Protein AF-A0A5T9L7Y8-F1 (afdb_monomer_lite)

Radius of gyration: 23.14 Å; chains: 1; bounding box: 52×28×66 Å

Structure (mmCIF, N/CA/C/O backbone):
data_AF-A0A5T9L7Y8-F1
#
_entry.id   AF-A0A5T9L7Y8-F1
#
loop_
_atom_site.group_PDB
_atom_site.id
_atom_site.type_symbol
_atom_site.label_atom_id
_atom_site.label_alt_id
_atom_site.label_comp_id
_atom_site.label_asym_id
_atom_site.label_entity_id
_atom_site.label_seq_id
_atom_site.pdbx_PDB_ins_code
_atom_site.Cartn_x
_atom_site.Cartn_y
_atom_site.Cartn_z
_atom_site.occupancy
_atom_site.B_iso_or_equiv
_atom_site.auth_seq_id
_atom_site.auth_comp_id
_atom_site.auth_asym_id
_atom_site.auth_atom_id
_atom_site.pdbx_PDB_model_num
ATOM 1 N N . ILE A 1 1 ? -15.922 -8.949 37.359 1.00 43.09 1 ILE A N 1
ATOM 2 C CA . ILE A 1 1 ? -16.031 -9.866 36.194 1.00 43.09 1 ILE A CA 1
ATOM 3 C C . ILE A 1 1 ? -16.355 -9.092 34.912 1.00 43.09 1 ILE A C 1
ATOM 5 O O . ILE A 1 1 ? -15.544 -9.137 34.002 1.00 43.09 1 ILE A O 1
ATOM 9 N N . ILE A 1 2 ? -17.438 -8.302 34.854 1.00 43.38 2 ILE A N 1
ATOM 10 C CA . ILE A 1 2 ? -17.798 -7.512 33.650 1.00 43.38 2 ILE A CA 1
ATOM 11 C C . ILE A 1 2 ? -16.690 -6.517 33.243 1.00 43.38 2 ILE A C 1
ATOM 13 O O . ILE A 1 2 ? -16.341 -6.440 32.072 1.00 43.38 2 ILE A O 1
ATOM 17 N N . SER A 1 3 ? -16.037 -5.848 34.199 1.00 44.59 3 SER A N 1
ATOM 18 C CA . SER A 1 3 ? -14.952 -4.893 33.908 1.00 44.59 3 SER A CA 1
ATOM 19 C C . SER A 1 3 ? -13.699 -5.518 33.275 1.00 44.59 3 SER A C 1
ATOM 21 O O . SER A 1 3 ? -12.956 -4.816 32.603 1.00 44.59 3 SER A O 1
ATOM 23 N N . PHE A 1 4 ? -13.470 -6.826 33.453 1.00 43.25 4 PHE A N 1
ATOM 24 C CA . PHE A 1 4 ? -12.350 -7.544 32.825 1.00 43.25 4 PHE A CA 1
ATOM 25 C C . PHE A 1 4 ? -12.641 -7.916 31.360 1.00 43.25 4 PHE A C 1
ATOM 27 O O . PHE A 1 4 ? -11.711 -8.049 30.575 1.00 43.25 4 PHE A O 1
ATOM 34 N N . LEU A 1 5 ? -13.922 -8.046 30.989 1.00 49.50 5 LEU A N 1
ATOM 35 C CA . LEU A 1 5 ? -14.382 -8.316 29.618 1.00 49.50 5 LEU A CA 1
ATOM 36 C C . LEU A 1 5 ? -14.438 -7.051 28.744 1.00 49.50 5 LEU A C 1
ATOM 38 O O . LEU A 1 5 ? -14.353 -7.151 27.526 1.00 49.50 5 LEU A O 1
ATOM 42 N N . CYS A 1 6 ? -14.590 -5.870 29.354 1.00 50.81 6 CYS A N 1
ATOM 43 C CA . CYS A 1 6 ? -14.668 -4.589 28.639 1.00 50.81 6 CYS A CA 1
ATOM 44 C C . CYS A 1 6 ? -13.300 -4.004 28.266 1.00 50.81 6 CYS A C 1
ATOM 46 O O . CYS A 1 6 ? -13.226 -3.101 27.434 1.00 50.81 6 CYS A O 1
ATOM 48 N N . ILE A 1 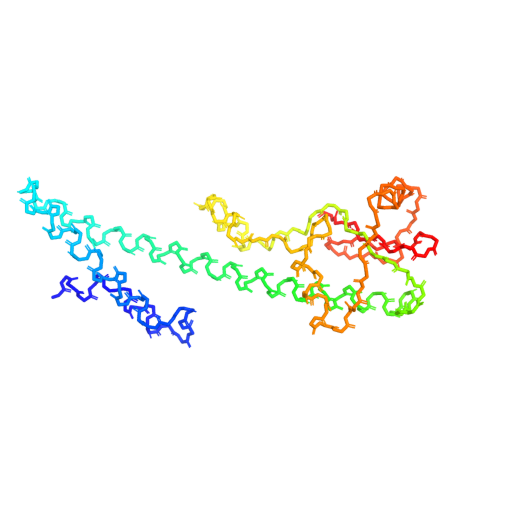7 ? -12.216 -4.490 28.873 1.00 55.75 7 ILE A N 1
ATOM 49 C CA . ILE A 1 7 ? -10.875 -4.189 28.383 1.00 55.75 7 ILE A CA 1
ATOM 50 C C . ILE A 1 7 ? -10.671 -5.112 27.181 1.00 55.75 7 ILE A C 1
ATOM 52 O O . ILE A 1 7 ? -10.894 -6.316 27.323 1.00 55.75 7 ILE A O 1
ATOM 56 N N . PRO A 1 8 ? -10.203 -4.622 26.022 1.00 57.12 8 PRO A N 1
ATOM 57 C CA . PRO A 1 8 ? -9.675 -5.477 24.963 1.00 57.12 8 PRO A CA 1
ATOM 58 C C . PRO A 1 8 ? -8.367 -6.164 25.419 1.00 57.12 8 PRO A C 1
ATOM 60 O O . PRO A 1 8 ? -7.343 -6.126 24.749 1.00 57.12 8 PRO A O 1
ATOM 63 N N . GLY A 1 9 ? -8.374 -6.791 26.598 1.00 51.94 9 GLY A N 1
ATOM 64 C CA . GLY A 1 9 ? -7.252 -7.472 27.227 1.00 51.94 9 GLY A CA 1
ATOM 65 C C . GLY A 1 9 ? -6.888 -8.757 26.497 1.00 51.94 9 GLY A C 1
ATOM 66 O O . GLY A 1 9 ? -5.731 -9.150 26.511 1.00 51.94 9 GLY A O 1
ATOM 67 N N . PHE A 1 10 ? -7.825 -9.350 25.751 1.00 54.56 10 PHE A N 1
ATOM 68 C CA . PHE A 1 10 ? -7.500 -10.397 24.782 1.00 54.56 10 PHE A CA 1
ATOM 69 C C . PHE A 1 10 ? -6.492 -9.908 23.725 1.00 54.56 10 PHE A C 1
ATOM 71 O O . PHE A 1 10 ? -5.603 -10.662 23.346 1.00 54.56 10 PHE A O 1
ATOM 78 N N . ILE A 1 11 ? -6.559 -8.638 23.301 1.00 56.09 11 ILE A N 1
ATOM 79 C CA . ILE A 1 11 ? -5.585 -8.078 22.351 1.00 56.09 11 ILE A CA 1
ATOM 80 C C . ILE A 1 11 ? -4.197 -7.940 23.001 1.00 56.09 11 ILE A C 1
ATOM 82 O O . ILE A 1 11 ? -3.191 -8.041 22.307 1.00 56.09 11 ILE A O 1
ATOM 86 N N . LEU A 1 12 ? -4.118 -7.774 24.329 1.00 52.72 12 LEU A N 1
ATOM 87 C CA . LEU A 1 12 ? -2.844 -7.774 25.063 1.00 52.72 12 LEU A CA 1
ATOM 88 C C . LEU A 1 12 ? -2.194 -9.165 25.124 1.00 52.72 12 LEU A C 1
ATOM 90 O O . LEU A 1 12 ? -0.985 -9.250 25.305 1.00 52.72 12 LEU A O 1
ATOM 94 N N . LEU A 1 13 ? -2.980 -10.237 24.965 1.00 52.47 13 LEU A N 1
ATOM 95 C CA . LEU A 1 13 ? -2.484 -11.613 24.850 1.00 52.47 13 LEU A CA 1
ATOM 96 C C . LEU A 1 13 ? -2.092 -11.982 23.411 1.00 52.47 13 LEU A C 1
ATOM 98 O O . LEU A 1 13 ? -1.530 -13.051 23.185 1.00 52.47 13 LEU A O 1
ATOM 102 N N . ALA A 1 14 ? -2.386 -11.128 22.425 1.00 53.81 14 ALA A N 1
ATOM 103 C CA . ALA A 1 14 ? -1.919 -11.344 21.065 1.00 53.81 14 ALA A CA 1
ATOM 104 C C . ALA A 1 14 ? -0.401 -11.111 21.008 1.00 53.81 14 ALA A C 1
ATOM 106 O O . ALA A 1 14 ? 0.086 -10.090 21.480 1.00 53.81 14 ALA A O 1
ATOM 107 N N . ASN A 1 15 ? 0.344 -12.020 20.373 1.00 43.22 15 ASN A N 1
ATOM 108 C CA . ASN A 1 15 ? 1.815 -11.974 20.304 1.00 43.22 15 ASN A CA 1
ATOM 109 C C . ASN A 1 15 ? 2.395 -10.702 19.647 1.00 43.22 15 ASN A C 1
ATOM 111 O O . ASN A 1 15 ? 3.594 -10.464 19.741 1.00 43.22 15 ASN A O 1
ATOM 115 N N . THR A 1 16 ? 1.578 -9.881 18.977 1.00 55.72 16 THR A N 1
ATOM 116 C CA . THR A 1 16 ? 1.997 -8.595 18.393 1.00 55.72 16 THR A CA 1
ATOM 117 C C . THR A 1 16 ? 0.896 -7.534 18.538 1.00 55.72 16 THR A C 1
ATOM 119 O O . THR A 1 16 ? 0.186 -7.247 17.565 1.00 55.72 16 THR A O 1
ATOM 122 N N . PRO A 1 17 ? 0.710 -6.933 19.731 1.00 56.19 17 PRO A N 1
ATOM 123 C CA . PRO A 1 17 ? -0.278 -5.878 19.902 1.00 56.19 17 PRO A CA 1
ATOM 124 C C . PRO A 1 17 ? 0.136 -4.661 19.068 1.00 56.19 17 PRO A C 1
ATOM 126 O O . PRO A 1 17 ? 1.258 -4.172 19.152 1.00 56.19 17 PRO A O 1
ATOM 129 N N . VAL A 1 18 ? -0.778 -4.200 18.218 1.00 54.84 18 VAL A N 1
ATOM 130 C CA . VAL A 1 18 ? -0.487 -3.179 17.192 1.00 54.84 18 VAL A CA 1
ATOM 131 C C . VAL A 1 18 ? -0.398 -1.781 17.785 1.00 54.84 18 VAL A C 1
ATOM 133 O O . VAL A 1 18 ? 0.414 -0.967 17.361 1.00 54.84 18 VAL A O 1
ATOM 136 N N . PHE A 1 19 ? -1.209 -1.523 18.806 1.00 60.94 19 PHE A N 1
ATOM 137 C CA . PHE A 1 19 ? -1.154 -0.307 19.597 1.00 60.94 19 PHE A CA 1
ATOM 138 C C . PHE A 1 19 ? -0.496 -0.572 20.942 1.00 60.94 19 PHE A C 1
ATOM 140 O O . PHE A 1 19 ? -0.543 -1.679 21.484 1.00 60.94 19 PHE A O 1
ATOM 147 N N . TYR A 1 20 ? 0.073 0.484 21.516 1.00 65.31 20 TYR A N 1
ATOM 148 C CA . TYR A 1 20 ? 0.607 0.424 22.866 1.00 65.31 20 TYR A CA 1
ATOM 149 C C . TYR A 1 20 ? -0.482 -0.014 23.860 1.00 65.31 20 TYR A C 1
ATOM 151 O O . TYR A 1 20 ? -1.603 0.498 23.786 1.00 65.31 20 TYR A O 1
ATOM 159 N N . PRO A 1 21 ? -0.156 -0.861 24.853 1.00 63.41 21 PRO A N 1
ATOM 160 C CA . PRO A 1 21 ? -1.105 -1.338 25.863 1.00 63.41 21 PRO A CA 1
ATOM 161 C C . PRO A 1 21 ? -1.963 -0.240 26.511 1.00 63.41 21 PRO A C 1
ATOM 163 O O . PRO A 1 21 ? -3.147 -0.437 26.778 1.00 63.41 21 PRO A O 1
ATOM 166 N N . ARG A 1 22 ? -1.392 0.958 26.688 1.00 65.94 22 ARG A N 1
ATOM 167 C CA . ARG A 1 22 ? -2.071 2.149 27.227 1.00 65.94 22 ARG A CA 1
ATOM 168 C C . ARG A 1 22 ? -3.312 2.591 26.437 1.00 65.94 22 ARG A C 1
ATOM 170 O O . ARG A 1 22 ? -4.270 3.051 27.049 1.00 65.94 22 ARG A O 1
ATOM 177 N N . LEU A 1 23 ? -3.321 2.434 25.110 1.00 67.38 23 LEU A N 1
ATOM 178 C CA . LEU A 1 23 ? -4.470 2.787 24.265 1.00 67.38 23 LEU A CA 1
ATOM 179 C C . LEU A 1 23 ? -5.645 1.842 24.526 1.00 67.38 23 LEU A C 1
ATOM 181 O O . LEU A 1 23 ? -6.771 2.293 24.708 1.00 67.38 23 LEU A O 1
ATOM 185 N N . TYR A 1 24 ? -5.368 0.543 24.630 1.00 69.25 24 TYR A N 1
ATOM 186 C CA . TYR A 1 24 ? -6.374 -0.473 24.937 1.00 69.25 24 TYR A CA 1
ATOM 187 C C . TYR A 1 24 ? -6.977 -0.297 26.333 1.00 69.25 24 TYR A C 1
ATOM 189 O O . TYR A 1 24 ? -8.190 -0.419 26.500 1.00 69.25 24 TYR A O 1
ATOM 197 N N . ILE A 1 25 ? -6.149 0.049 27.323 1.00 69.75 25 ILE A N 1
ATOM 198 C CA . ILE A 1 25 ? -6.607 0.353 28.684 1.00 69.75 25 ILE A CA 1
ATOM 199 C C . ILE A 1 25 ? -7.510 1.596 28.677 1.00 69.75 25 ILE A C 1
ATOM 201 O O . ILE A 1 25 ? -8.609 1.549 29.228 1.00 69.75 25 ILE A O 1
ATOM 205 N N . GLY A 1 26 ? -7.092 2.679 28.009 1.00 73.56 26 GLY A N 1
ATOM 206 C CA . GLY A 1 26 ? -7.880 3.911 27.899 1.00 73.56 26 GLY A CA 1
ATOM 207 C C . GLY A 1 26 ? -9.235 3.697 27.220 1.00 73.56 26 GLY A C 1
ATOM 208 O O . GLY A 1 26 ? -10.259 4.144 27.735 1.00 73.56 26 GLY A O 1
ATOM 209 N N . PHE A 1 27 ? -9.266 2.941 26.118 1.00 74.88 27 PHE A N 1
ATOM 210 C CA . PHE A 1 27 ? -10.513 2.573 25.442 1.00 74.88 27 PHE A CA 1
ATOM 211 C C . PHE A 1 27 ? -11.429 1.721 26.328 1.00 74.88 27 PHE A C 1
ATOM 213 O O . PHE A 1 27 ? -12.634 1.966 26.376 1.00 74.88 27 PHE A O 1
ATOM 220 N N . GLY A 1 28 ? -10.872 0.760 27.070 1.00 72.50 28 GLY A N 1
ATOM 221 C CA . GLY A 1 28 ? -11.639 -0.035 28.030 1.00 72.50 28 GLY A CA 1
ATOM 222 C C . GLY A 1 28 ? -12.300 0.834 29.105 1.00 72.50 28 GLY A C 1
ATOM 223 O O . GLY A 1 28 ? -13.498 0.701 29.357 1.00 72.50 28 GLY A O 1
ATOM 224 N N . PHE A 1 29 ? -11.550 1.778 29.686 1.00 76.00 29 PHE A N 1
ATOM 225 C CA . PHE A 1 29 ? -12.088 2.736 30.657 1.00 76.00 29 PHE A CA 1
ATOM 226 C C . PHE A 1 29 ? -13.176 3.627 30.059 1.00 76.00 29 PHE A C 1
ATOM 228 O O . PHE A 1 29 ? -14.206 3.823 30.702 1.00 76.00 29 PHE A O 1
ATOM 235 N N . PHE A 1 30 ? -12.984 4.124 28.834 1.00 81.62 30 PHE A N 1
ATOM 236 C CA . PHE A 1 30 ? -13.978 4.945 28.146 1.00 81.62 30 PHE A CA 1
ATOM 237 C C . PHE A 1 30 ? -15.312 4.210 27.991 1.00 81.62 30 PHE A C 1
ATOM 239 O O . PHE A 1 30 ? -16.359 4.766 28.322 1.00 81.62 30 PHE A O 1
ATOM 246 N N . PHE A 1 31 ? -15.286 2.944 27.563 1.00 76.56 31 PHE A N 1
ATOM 247 C CA . PHE A 1 31 ? -16.511 2.161 27.427 1.00 76.56 31 PHE A CA 1
ATOM 248 C C . PHE A 1 31 ? -17.174 1.899 28.775 1.00 76.56 31 PHE A C 1
ATOM 250 O O . PHE A 1 31 ? -18.354 2.207 28.918 1.00 76.56 31 PHE A O 1
ATOM 257 N N . VAL A 1 32 ? -16.430 1.406 29.774 1.00 76.75 32 VAL A N 1
ATOM 258 C CA . VAL A 1 32 ? -16.974 1.122 31.116 1.00 76.75 32 VAL A CA 1
ATOM 259 C C . VAL A 1 32 ? -17.588 2.376 31.742 1.00 76.75 32 VAL A C 1
ATOM 261 O O . VAL A 1 32 ? -18.712 2.322 32.242 1.00 76.75 32 VAL A O 1
ATOM 264 N N . PHE A 1 33 ? -16.888 3.510 31.674 1.00 81.19 33 PHE A N 1
ATOM 265 C CA . PHE A 1 33 ? -17.387 4.789 32.173 1.00 81.19 33 PHE A CA 1
ATOM 266 C C . PHE A 1 33 ? -18.625 5.252 31.397 1.00 81.19 33 PHE A C 1
ATOM 268 O O . PHE A 1 33 ? -19.641 5.593 32.003 1.00 81.19 33 PHE A O 1
ATOM 275 N N . GLY A 1 34 ? -18.584 5.190 30.064 1.00 80.31 34 GLY A N 1
ATOM 276 C CA . GLY A 1 34 ? -19.691 5.586 29.198 1.00 80.31 34 GLY A CA 1
ATOM 277 C C . GLY A 1 34 ? -20.978 4.826 29.507 1.00 80.31 34 GLY A C 1
ATOM 278 O O . GLY A 1 34 ? -22.023 5.439 29.718 1.00 80.31 34 GLY A O 1
ATOM 279 N N . GLY A 1 35 ? -20.934 3.498 29.618 1.00 76.31 35 GLY A N 1
ATOM 280 C CA . GLY A 1 35 ? -22.156 2.764 29.954 1.00 76.31 35 GLY A CA 1
ATOM 281 C C . GLY A 1 35 ? -22.543 2.805 31.427 1.00 76.31 35 GLY A C 1
ATOM 282 O O . GLY A 1 35 ? -23.721 2.611 31.715 1.00 76.31 35 GLY A O 1
ATOM 283 N N . TYR A 1 36 ? -21.628 3.119 32.351 1.00 78.38 36 TYR A N 1
ATOM 284 C CA . TYR A 1 36 ? -22.009 3.472 33.723 1.00 78.38 36 TYR A CA 1
ATOM 285 C C . TYR A 1 36 ? -22.868 4.746 33.740 1.00 78.38 36 TYR A C 1
ATOM 287 O O . TYR A 1 36 ? -23.940 4.760 34.348 1.00 78.38 36 TYR A O 1
ATOM 295 N N . VAL A 1 37 ? -22.458 5.778 32.993 1.00 84.38 37 VAL A N 1
ATOM 296 C CA . VAL A 1 37 ? -23.226 7.023 32.823 1.00 84.38 37 VAL A CA 1
ATOM 297 C C . VAL A 1 37 ? -24.579 6.751 32.160 1.00 84.38 37 VAL A C 1
ATOM 299 O O . VAL A 1 37 ? -25.611 7.178 32.677 1.00 84.38 37 VAL A O 1
ATOM 302 N N . VAL A 1 38 ? -24.608 5.988 31.062 1.00 81.38 38 VAL A N 1
ATOM 303 C CA . VAL A 1 38 ? -25.858 5.639 30.357 1.00 81.38 38 VAL A CA 1
ATOM 304 C C . VAL A 1 38 ? -26.801 4.830 31.253 1.00 81.38 38 VAL A C 1
ATOM 306 O O . VAL A 1 38 ? -28.009 5.070 31.251 1.00 81.38 38 VAL A O 1
ATOM 309 N N . HIS A 1 39 ? -26.273 3.900 32.054 1.00 81.06 39 HIS A N 1
ATOM 310 C CA . HIS A 1 39 ? -27.077 3.134 33.003 1.00 81.06 39 HIS A CA 1
ATOM 311 C C . HIS A 1 39 ? -27.736 4.035 34.051 1.00 81.06 39 HIS A C 1
ATOM 313 O O . HIS A 1 39 ? -28.935 3.894 34.298 1.00 81.06 39 HIS A O 1
ATOM 319 N N . TYR A 1 40 ? -26.984 4.977 34.625 1.00 83.81 40 TYR A N 1
ATOM 320 C CA . TYR A 1 40 ? -27.515 5.925 35.606 1.00 83.81 40 TYR A CA 1
ATOM 321 C C . TYR A 1 40 ? -28.531 6.900 35.002 1.00 83.81 40 TYR A C 1
ATOM 323 O O . TYR A 1 40 ? -29.538 7.199 35.644 1.00 83.81 40 TYR A O 1
ATOM 331 N N . ALA A 1 41 ? -28.308 7.354 33.767 1.00 86.06 41 ALA A N 1
ATOM 332 C CA . ALA A 1 41 ? -29.204 8.279 33.078 1.00 86.06 41 ALA A CA 1
ATOM 333 C C . ALA A 1 41 ? -30.538 7.625 32.674 1.00 86.06 41 ALA A C 1
ATOM 335 O O . ALA A 1 41 ? -31.602 8.198 32.890 1.00 86.06 41 ALA A O 1
ATOM 336 N N . ILE A 1 42 ? -30.496 6.415 32.107 1.00 84.56 42 ILE A N 1
ATOM 337 C CA . ILE A 1 42 ? -31.676 5.748 31.528 1.00 84.56 42 ILE A CA 1
ATOM 338 C C . ILE A 1 42 ? -32.367 4.822 32.550 1.00 84.56 42 ILE A C 1
ATOM 340 O O . ILE A 1 42 ? -33.515 4.426 32.360 1.00 84.56 42 ILE A O 1
ATOM 344 N N . LYS A 1 43 ? -31.682 4.450 33.644 1.00 83.31 43 LYS A N 1
ATOM 345 C CA . LYS A 1 43 ? -32.128 3.472 34.664 1.00 83.31 43 LYS A CA 1
ATOM 346 C C . LYS A 1 43 ? -32.535 2.110 34.089 1.00 83.31 43 LYS A C 1
ATOM 348 O O . LYS A 1 43 ? -33.201 1.312 34.748 1.00 83.31 43 LYS A O 1
ATOM 353 N N . ASN A 1 44 ? -32.107 1.807 32.866 1.00 80.06 44 ASN A N 1
ATOM 354 C CA . ASN A 1 44 ? -32.403 0.554 32.192 1.00 80.06 44 ASN A CA 1
ATOM 355 C C . ASN A 1 44 ? -31.182 -0.367 32.243 1.00 80.06 44 ASN A C 1
ATOM 357 O O . ASN A 1 44 ? -30.104 -0.050 31.737 1.00 80.06 44 ASN A O 1
ATOM 361 N N . LYS A 1 45 ? -31.354 -1.546 32.846 1.00 76.88 45 LYS A N 1
ATOM 362 C CA . LYS A 1 45 ? -30.292 -2.556 32.958 1.00 76.88 45 LYS A CA 1
ATOM 363 C C . LYS A 1 45 ? -29.891 -3.136 31.599 1.00 76.88 45 LYS A C 1
ATOM 365 O O . LYS A 1 45 ? -28.754 -3.563 31.448 1.00 76.88 45 LYS A O 1
ATOM 370 N N . ARG A 1 46 ? -30.771 -3.096 30.589 1.00 78.81 46 ARG A N 1
ATOM 371 C CA . ARG A 1 46 ? -30.462 -3.566 29.226 1.00 78.81 46 ARG A CA 1
ATOM 372 C C . ARG A 1 46 ? -29.388 -2.720 28.538 1.00 78.81 46 ARG A C 1
ATOM 374 O O . ARG A 1 46 ? -28.655 -3.244 27.708 1.00 78.81 46 ARG A O 1
ATOM 381 N N . CYS A 1 47 ? -29.230 -1.451 28.919 1.00 73.56 47 CYS A N 1
ATOM 382 C CA . CYS A 1 47 ? -28.160 -0.595 28.402 1.00 73.56 47 CYS A CA 1
ATOM 383 C C . CYS A 1 47 ? -26.760 -1.103 28.786 1.00 73.56 47 CYS A C 1
ATOM 385 O O . CYS A 1 47 ? -25.793 -0.799 28.096 1.00 73.56 47 CYS A O 1
ATOM 387 N N . LEU A 1 48 ? -26.646 -1.939 29.824 1.00 74.50 48 LEU A N 1
ATOM 388 C CA . LEU A 1 48 ? -25.388 -2.587 30.192 1.00 74.50 48 LEU A CA 1
ATOM 389 C C . LEU A 1 48 ? -24.956 -3.657 29.176 1.00 74.50 48 LEU A C 1
ATOM 391 O O . LEU A 1 48 ? -23.781 -3.993 29.131 1.00 74.50 48 LEU A O 1
ATOM 395 N N . TYR A 1 49 ? -25.846 -4.175 28.320 1.00 75.94 49 TYR A N 1
ATOM 396 C CA . TYR A 1 49 ? -25.424 -5.079 27.241 1.00 75.94 49 TYR A CA 1
ATOM 397 C C . TYR A 1 49 ? -24.625 -4.350 26.160 1.00 75.94 49 TYR A C 1
ATOM 399 O O . TYR A 1 49 ? -23.710 -4.931 25.580 1.00 75.94 49 TYR A O 1
ATOM 407 N N . ILE A 1 50 ? -24.900 -3.061 25.938 1.00 73.06 50 ILE A N 1
ATOM 408 C CA . ILE A 1 50 ? -24.146 -2.227 24.990 1.00 73.06 50 ILE A CA 1
ATOM 409 C C . ILE A 1 50 ? -22.673 -2.123 25.424 1.00 73.06 50 ILE A C 1
ATOM 411 O O . ILE A 1 50 ? -21.792 -2.135 24.571 1.00 73.06 50 ILE A O 1
ATOM 415 N N . LEU A 1 51 ? -22.391 -2.143 26.735 1.00 72.81 51 LEU A N 1
ATOM 416 C CA . LEU A 1 51 ? -21.028 -2.161 27.294 1.00 72.81 51 LEU A CA 1
ATOM 417 C C . LEU A 1 51 ? -20.213 -3.407 26.957 1.00 72.81 51 LEU A C 1
ATOM 419 O O . LEU A 1 51 ? -18.994 -3.387 27.094 1.00 72.81 51 LEU A O 1
ATOM 423 N N . ILE A 1 52 ? -20.873 -4.497 26.581 1.00 71.88 52 ILE A N 1
ATOM 424 C CA . ILE A 1 52 ? -20.219 -5.764 26.250 1.00 71.88 52 ILE A CA 1
ATOM 425 C C . ILE A 1 52 ? -20.199 -5.932 24.733 1.00 71.88 52 ILE A C 1
ATOM 427 O O . ILE A 1 52 ? -19.154 -6.196 24.148 1.00 71.88 52 ILE A O 1
ATOM 431 N N . VAL A 1 53 ? -21.345 -5.724 24.081 1.00 76.38 53 VAL A N 1
ATOM 432 C CA . VAL A 1 53 ? -21.500 -5.946 22.640 1.00 76.38 53 VAL A CA 1
ATOM 433 C C . VAL A 1 53 ? -20.671 -4.952 21.831 1.00 76.38 53 VAL A C 1
ATOM 435 O O . VAL A 1 53 ? -20.000 -5.352 20.882 1.00 76.38 53 VAL A O 1
ATOM 438 N N . LEU A 1 54 ? -20.682 -3.670 22.203 1.00 77.06 54 LEU A N 1
ATOM 439 C CA . LEU A 1 54 ? -20.048 -2.630 21.399 1.00 77.06 54 LEU A CA 1
ATOM 440 C C . LEU A 1 54 ? -18.509 -2.706 21.432 1.00 77.06 54 LEU A C 1
ATOM 442 O O . LEU A 1 54 ? -17.914 -2.665 20.355 1.00 77.06 54 LEU A O 1
ATOM 446 N N . PRO A 1 55 ? -17.838 -2.916 22.585 1.00 74.81 55 PRO A N 1
ATOM 447 C CA . PRO A 1 55 ? -16.385 -3.102 22.608 1.00 74.81 55 PRO A CA 1
ATOM 448 C C . PRO A 1 55 ? -15.928 -4.389 21.923 1.00 74.81 55 PRO A C 1
ATOM 450 O O . PRO A 1 55 ? -14.882 -4.385 21.272 1.00 74.81 55 PRO A O 1
ATOM 453 N N . LEU A 1 56 ? -16.702 -5.477 22.027 1.00 74.25 56 LEU A N 1
ATOM 454 C CA . LEU A 1 56 ? -16.401 -6.727 21.324 1.00 74.25 56 LEU A CA 1
ATOM 455 C C . LEU A 1 56 ? -16.506 -6.541 19.809 1.00 74.25 56 LEU A C 1
ATOM 457 O O . LEU A 1 56 ? -15.558 -6.858 19.096 1.00 74.25 56 LEU A O 1
ATOM 461 N N . ALA A 1 57 ? -17.605 -5.954 19.325 1.00 79.38 57 ALA A N 1
ATOM 462 C CA . ALA A 1 57 ? -17.781 -5.650 17.908 1.00 79.38 57 ALA A CA 1
ATOM 463 C C . ALA A 1 57 ? -16.669 -4.722 17.394 1.00 79.38 57 ALA A C 1
ATOM 465 O O . ALA A 1 57 ? -16.043 -5.012 16.376 1.00 79.38 57 ALA A O 1
ATOM 466 N N . PHE A 1 58 ? -16.361 -3.653 18.136 1.00 78.12 58 PHE A N 1
ATOM 467 C CA . PHE A 1 58 ? -15.276 -2.732 17.802 1.00 78.12 58 PHE A CA 1
ATOM 468 C C . PHE A 1 58 ? -13.922 -3.448 17.733 1.00 78.12 58 PHE A C 1
ATOM 470 O O . PHE A 1 58 ? -13.175 -3.264 16.775 1.00 78.12 58 PHE A O 1
ATOM 477 N N . THR A 1 59 ? -13.615 -4.306 18.706 1.00 75.44 59 THR A N 1
ATOM 478 C CA . THR A 1 59 ? -12.372 -5.090 18.746 1.00 75.44 59 THR A CA 1
ATOM 479 C C . THR A 1 59 ? -12.257 -6.034 17.553 1.00 75.44 59 THR A C 1
ATOM 481 O O . THR A 1 59 ? -11.208 -6.083 16.913 1.00 75.44 59 THR A O 1
ATOM 484 N N . SER A 1 60 ? -13.329 -6.754 17.216 1.00 76.75 60 SER A N 1
ATOM 485 C CA . SER A 1 60 ? -13.351 -7.663 16.066 1.00 76.75 60 SER A CA 1
ATOM 486 C C . SER A 1 60 ? -13.127 -6.929 14.747 1.00 76.75 60 SER A C 1
ATOM 488 O O . SER A 1 60 ? -12.378 -7.420 13.899 1.00 76.75 60 SER A O 1
ATOM 490 N N . ILE A 1 61 ? -13.733 -5.746 14.583 1.00 81.69 61 ILE A N 1
ATOM 491 C CA . ILE A 1 61 ? -13.507 -4.923 13.394 1.00 81.69 61 ILE A CA 1
ATOM 492 C C . ILE A 1 61 ? -12.051 -4.457 13.353 1.00 81.69 61 ILE A C 1
ATOM 494 O O . ILE A 1 61 ? -11.380 -4.696 12.357 1.00 81.69 61 ILE A O 1
ATOM 498 N N . ASN A 1 62 ? -11.526 -3.888 14.444 1.00 80.19 62 ASN A N 1
ATOM 499 C CA . ASN A 1 62 ? -10.139 -3.414 14.499 1.00 80.19 62 ASN A CA 1
ATOM 500 C C . ASN A 1 62 ? -9.132 -4.520 14.182 1.00 80.19 62 ASN A C 1
ATOM 502 O O . ASN A 1 62 ? -8.230 -4.302 13.381 1.00 80.19 62 ASN A O 1
ATOM 506 N N . LEU A 1 63 ? -9.293 -5.709 14.766 1.00 81.31 63 LEU A N 1
ATOM 507 C CA . LEU A 1 63 ? -8.392 -6.832 14.514 1.00 81.31 63 LEU A CA 1
ATOM 508 C C . LEU A 1 63 ? -8.407 -7.247 13.035 1.00 81.31 63 LEU A C 1
ATOM 510 O O . LEU A 1 63 ? -7.351 -7.465 12.444 1.00 81.31 63 LEU A O 1
ATOM 514 N N . SER A 1 64 ? -9.597 -7.312 12.433 1.00 81.81 64 SER A N 1
ATOM 515 C CA . SER A 1 64 ? -9.760 -7.652 11.015 1.00 81.81 64 SER A CA 1
ATOM 516 C C . SER A 1 64 ? -9.125 -6.591 10.114 1.00 81.81 64 SER A C 1
ATOM 518 O O . SER A 1 64 ? -8.348 -6.926 9.223 1.00 81.81 64 SER A O 1
ATOM 520 N N . THR A 1 65 ? -9.389 -5.311 10.391 1.00 83.88 65 THR A N 1
ATOM 521 C CA . THR A 1 65 ? -8.825 -4.173 9.656 1.00 83.88 65 THR A CA 1
ATOM 522 C C . THR A 1 65 ? -7.308 -4.149 9.745 1.00 83.88 65 THR A C 1
ATOM 524 O O . THR A 1 65 ? -6.638 -4.009 8.733 1.00 83.88 65 THR A O 1
ATOM 527 N N . ILE A 1 66 ? -6.743 -4.333 10.934 1.00 83.56 66 ILE A N 1
ATOM 528 C CA . ILE A 1 66 ? -5.295 -4.344 11.146 1.00 83.56 66 ILE A CA 1
ATOM 529 C C . ILE A 1 66 ? -4.623 -5.477 10.368 1.00 83.56 66 ILE A C 1
ATOM 531 O O . ILE A 1 66 ? -3.587 -5.264 9.742 1.00 83.56 66 ILE A O 1
ATOM 535 N N . ASN A 1 67 ? -5.189 -6.684 10.415 1.00 85.12 67 ASN A N 1
ATOM 536 C CA . ASN A 1 67 ? -4.643 -7.812 9.666 1.00 85.12 67 ASN A CA 1
ATOM 537 C C . ASN A 1 67 ? -4.710 -7.550 8.158 1.00 85.12 67 ASN A C 1
ATOM 539 O O . ASN A 1 67 ? -3.768 -7.880 7.442 1.00 85.12 67 ASN A O 1
ATOM 543 N N . ALA A 1 68 ? -5.779 -6.901 7.692 1.00 89.06 68 ALA A N 1
ATOM 544 C CA . ALA A 1 68 ? -5.886 -6.461 6.310 1.00 89.06 68 ALA A CA 1
ATOM 545 C C . ALA A 1 68 ? -4.835 -5.395 5.953 1.00 89.06 68 ALA A C 1
ATOM 547 O O . ALA A 1 68 ? -4.195 -5.537 4.918 1.00 89.06 68 ALA A O 1
ATOM 548 N N . ILE A 1 69 ? -4.581 -4.400 6.815 1.00 87.62 69 ILE A N 1
ATOM 549 C CA . ILE A 1 69 ? -3.501 -3.412 6.615 1.00 87.62 69 ILE A CA 1
ATOM 550 C C . ILE A 1 69 ? -2.153 -4.125 6.487 1.00 87.62 69 ILE A C 1
ATOM 552 O O . ILE A 1 69 ? -1.448 -3.916 5.511 1.00 87.62 69 ILE A O 1
ATOM 556 N N . ARG A 1 70 ? -1.821 -5.031 7.416 1.00 87.81 70 ARG A N 1
ATOM 557 C CA . ARG A 1 70 ? -0.557 -5.785 7.373 1.00 87.81 70 ARG A CA 1
ATOM 558 C C . ARG A 1 70 ? -0.412 -6.604 6.093 1.00 87.81 70 ARG A C 1
ATOM 560 O O . ARG A 1 70 ? 0.678 -6.663 5.531 1.00 87.81 70 ARG A O 1
ATOM 567 N N . ASN A 1 71 ? -1.491 -7.242 5.635 1.00 90.25 71 ASN A N 1
ATOM 568 C CA . ASN A 1 71 ? -1.437 -8.010 4.395 1.00 90.25 71 ASN A CA 1
ATOM 569 C C . ASN A 1 71 ? -1.326 -7.099 3.162 1.00 90.25 71 ASN A C 1
ATOM 571 O O . ASN A 1 71 ? -0.594 -7.412 2.227 1.00 90.25 71 ASN A O 1
ATOM 575 N N . GLN A 1 72 ? -1.993 -5.942 3.178 1.00 90.94 72 GLN A N 1
ATOM 576 C CA . GLN A 1 72 ? -1.846 -4.927 2.138 1.00 90.94 72 GLN A CA 1
ATOM 577 C C . GLN A 1 72 ? -0.412 -4.381 2.091 1.00 90.94 72 GLN A C 1
ATOM 579 O O . GLN A 1 72 ? 0.159 -4.289 1.008 1.00 90.94 72 GLN A O 1
ATOM 584 N N . ASP A 1 73 ? 0.191 -4.076 3.242 1.00 88.94 73 ASP A N 1
ATOM 585 C CA . ASP A 1 73 ? 1.581 -3.619 3.355 1.00 88.94 73 ASP A CA 1
ATOM 586 C C . ASP A 1 73 ? 2.554 -4.654 2.798 1.00 88.94 73 ASP A C 1
ATOM 588 O O . ASP A 1 73 ? 3.439 -4.318 2.011 1.00 88.94 73 ASP A O 1
ATOM 592 N N . HIS A 1 74 ? 2.362 -5.925 3.158 1.00 90.31 74 HIS A N 1
ATOM 593 C CA . HIS A 1 74 ? 3.173 -7.014 2.632 1.00 90.31 74 HIS A CA 1
ATOM 594 C C . HIS A 1 74 ? 3.034 -7.144 1.109 1.00 90.31 74 HIS A C 1
ATOM 596 O O . HIS A 1 74 ? 4.040 -7.228 0.409 1.00 90.31 74 HIS A O 1
ATOM 602 N N . ASN A 1 75 ? 1.808 -7.088 0.582 1.00 91.06 75 ASN A N 1
ATOM 603 C CA . ASN A 1 75 ? 1.561 -7.135 -0.858 1.00 91.06 75 ASN A CA 1
ATOM 604 C C . ASN A 1 75 ? 2.204 -5.950 -1.597 1.00 91.06 75 ASN A C 1
ATOM 606 O O . ASN A 1 75 ? 2.838 -6.135 -2.632 1.00 91.06 75 ASN A O 1
ATOM 610 N N . ASN A 1 76 ? 2.101 -4.740 -1.041 1.00 90.06 76 ASN A N 1
ATOM 611 C CA . ASN A 1 76 ? 2.730 -3.541 -1.594 1.00 90.06 76 ASN A CA 1
ATOM 612 C C . ASN A 1 76 ? 4.265 -3.645 -1.586 1.00 90.06 76 ASN A C 1
ATOM 614 O O . ASN A 1 76 ? 4.918 -3.230 -2.544 1.00 90.06 76 ASN A O 1
ATOM 618 N N . PHE A 1 77 ? 4.839 -4.224 -0.529 1.00 90.19 77 PHE A N 1
ATOM 619 C CA . PHE A 1 77 ? 6.271 -4.487 -0.434 1.00 90.19 77 PHE A CA 1
ATOM 620 C C . PHE A 1 77 ? 6.733 -5.492 -1.498 1.00 90.19 77 PHE A C 1
ATOM 622 O O . PHE A 1 77 ? 7.661 -5.197 -2.250 1.00 90.19 77 PHE A O 1
ATOM 629 N N . VAL A 1 78 ? 6.052 -6.634 -1.629 1.00 90.75 78 VAL A N 1
ATOM 630 C CA . VAL A 1 78 ? 6.365 -7.644 -2.656 1.00 90.75 78 VAL A CA 1
ATOM 631 C C . VAL A 1 78 ? 6.256 -7.046 -4.058 1.00 90.75 78 VAL A C 1
ATOM 633 O O . VAL A 1 78 ? 7.190 -7.172 -4.846 1.00 90.75 78 VAL A O 1
ATOM 636 N N . PHE A 1 79 ? 5.183 -6.303 -4.339 1.00 91.31 79 PHE A N 1
ATOM 637 C CA . PHE A 1 79 ? 5.024 -5.589 -5.605 1.00 91.31 79 PHE A CA 1
ATOM 638 C C . PHE A 1 79 ? 6.202 -4.647 -5.894 1.00 91.31 79 PHE A C 1
ATOM 640 O O . PHE A 1 79 ? 6.711 -4.626 -7.011 1.00 91.31 79 PHE A O 1
ATOM 647 N N . SER A 1 80 ? 6.660 -3.881 -4.900 1.00 91.00 80 SER A N 1
ATOM 648 C CA . SER A 1 80 ? 7.774 -2.946 -5.093 1.00 91.00 80 SER A CA 1
ATOM 649 C C . SER A 1 80 ? 9.099 -3.651 -5.412 1.00 91.00 80 SER A C 1
ATOM 651 O O . SER A 1 80 ? 9.873 -3.154 -6.232 1.00 91.00 80 SER A O 1
ATOM 653 N N . LEU A 1 81 ? 9.337 -4.829 -4.823 1.00 91.69 81 LEU A N 1
ATOM 654 C CA . LEU A 1 81 ? 10.495 -5.666 -5.135 1.00 91.69 81 LEU A CA 1
ATOM 655 C C . LEU A 1 81 ? 10.400 -6.247 -6.546 1.00 91.69 81 LEU A C 1
ATOM 657 O O . LEU A 1 81 ? 11.378 -6.199 -7.292 1.00 91.69 81 LEU A O 1
ATOM 661 N N . ASP A 1 82 ? 9.227 -6.752 -6.929 1.00 92.19 82 ASP A N 1
ATOM 662 C CA . ASP A 1 82 ? 8.988 -7.272 -8.275 1.00 92.19 82 ASP A CA 1
ATOM 663 C C . ASP A 1 82 ? 9.181 -6.184 -9.331 1.00 92.19 82 ASP A C 1
ATOM 665 O O . ASP A 1 82 ? 9.868 -6.408 -10.326 1.00 92.19 82 ASP A O 1
ATOM 669 N N . LEU A 1 83 ? 8.643 -4.987 -9.087 1.00 92.00 83 LEU A N 1
ATOM 670 C CA . LEU A 1 83 ? 8.806 -3.840 -9.973 1.00 92.00 83 LEU A CA 1
ATOM 671 C C . LEU A 1 83 ? 10.275 -3.434 -10.106 1.00 92.00 83 LEU A C 1
ATOM 673 O O . LEU A 1 83 ? 10.758 -3.247 -11.220 1.00 92.00 83 LEU A O 1
ATOM 677 N N . LYS A 1 84 ? 11.016 -3.346 -8.995 1.00 91.75 84 LYS A N 1
ATOM 678 C CA . LYS A 1 84 ? 12.460 -3.073 -9.026 1.00 91.75 84 LYS A CA 1
ATOM 679 C C . LYS A 1 84 ? 13.207 -4.101 -9.868 1.00 91.75 84 LYS A C 1
ATOM 681 O O . LYS A 1 84 ? 14.044 -3.721 -10.682 1.00 91.75 84 LYS A O 1
ATOM 686 N N . ASN A 1 85 ? 12.912 -5.383 -9.670 1.00 92.44 85 ASN A N 1
ATOM 687 C CA . ASN A 1 85 ? 13.559 -6.460 -10.408 1.00 92.44 85 ASN A CA 1
ATOM 688 C C . ASN A 1 85 ? 13.236 -6.387 -11.903 1.00 92.44 85 ASN A C 1
ATOM 690 O O . ASN A 1 85 ? 14.132 -6.573 -12.724 1.00 92.44 85 ASN A O 1
ATOM 694 N N . ASP A 1 86 ? 11.991 -6.090 -12.268 1.00 93.19 86 ASP A N 1
ATOM 695 C CA . ASP A 1 86 ? 11.597 -5.972 -13.671 1.00 93.19 86 ASP A CA 1
ATOM 696 C C . ASP A 1 86 ? 12.260 -4.758 -14.332 1.00 93.19 86 ASP A C 1
ATOM 698 O O . ASP A 1 86 ? 12.841 -4.898 -15.407 1.00 93.19 86 ASP A O 1
ATOM 702 N N . ILE A 1 87 ? 12.294 -3.604 -13.661 1.00 92.06 87 ILE A N 1
ATOM 703 C CA . ILE A 1 87 ? 12.996 -2.410 -14.153 1.00 92.06 87 ILE A CA 1
ATOM 704 C C . ILE A 1 87 ? 14.497 -2.682 -14.308 1.00 92.06 87 ILE A C 1
ATOM 706 O O . ILE A 1 87 ? 15.061 -2.422 -15.370 1.00 92.06 87 ILE A O 1
ATOM 710 N N . TYR A 1 88 ? 15.151 -3.238 -13.285 1.00 91.81 88 TYR A N 1
ATOM 711 C CA . TYR A 1 88 ? 16.588 -3.517 -13.315 1.00 91.81 88 TYR A CA 1
ATOM 712 C C . TYR A 1 88 ? 16.964 -4.479 -14.449 1.00 91.81 88 TYR A C 1
ATOM 714 O O . TYR A 1 88 ? 17.927 -4.229 -15.168 1.00 91.81 88 TYR A O 1
ATOM 722 N N . ASN A 1 89 ? 16.195 -5.556 -14.631 1.00 91.88 89 ASN A N 1
ATOM 723 C CA . ASN A 1 89 ? 16.521 -6.601 -15.601 1.00 91.88 89 ASN A CA 1
ATOM 724 C C . ASN A 1 89 ? 16.101 -6.269 -17.042 1.00 91.88 89 ASN A C 1
ATOM 726 O O . ASN A 1 89 ? 16.644 -6.865 -17.972 1.00 91.88 89 ASN A O 1
ATOM 730 N N . LYS A 1 90 ? 15.100 -5.401 -17.248 1.00 90.56 90 LYS A N 1
ATOM 731 C CA . LYS A 1 90 ? 14.543 -5.107 -18.584 1.00 90.56 90 LYS A CA 1
ATOM 732 C C . LYS A 1 90 ? 14.946 -3.753 -19.143 1.00 90.56 90 LYS A C 1
ATOM 734 O O . LYS A 1 90 ? 15.028 -3.627 -20.360 1.00 90.56 90 LYS A O 1
ATOM 739 N N . VAL A 1 91 ? 15.155 -2.767 -18.277 1.00 87.81 91 VAL A N 1
ATOM 740 C CA . VAL A 1 91 ? 15.428 -1.378 -18.671 1.00 87.81 91 VAL A CA 1
ATOM 741 C C . VAL A 1 91 ? 16.829 -0.968 -18.236 1.00 87.81 91 VAL A C 1
ATOM 743 O O . VAL A 1 91 ? 17.591 -0.481 -19.057 1.00 87.81 91 VAL A O 1
ATOM 746 N N . GLY A 1 92 ? 17.173 -1.225 -16.973 1.00 85.12 92 GLY A N 1
ATOM 747 C CA . GLY A 1 92 ? 18.331 -0.637 -16.305 1.00 85.12 92 GLY A CA 1
ATOM 748 C C . GLY A 1 92 ? 17.912 0.555 -15.439 1.00 85.12 92 GLY A C 1
ATOM 749 O O . GLY A 1 92 ? 17.062 1.359 -15.814 1.00 85.12 92 GLY A O 1
ATOM 750 N N . LEU A 1 93 ? 18.480 0.671 -14.233 1.00 80.12 93 LEU A N 1
ATOM 751 C CA . LEU A 1 93 ? 18.042 1.672 -13.241 1.00 80.12 93 LEU A CA 1
ATOM 752 C C . LEU A 1 93 ? 18.370 3.128 -13.618 1.00 80.12 93 LEU A C 1
ATOM 754 O O . LEU A 1 93 ? 17.828 4.034 -12.996 1.00 80.12 93 LEU A O 1
ATOM 758 N N . ASN A 1 94 ? 19.239 3.348 -14.608 1.00 81.38 94 ASN A N 1
ATOM 759 C CA . ASN A 1 94 ? 19.670 4.682 -15.047 1.00 81.38 94 ASN A CA 1
ATOM 760 C C . ASN A 1 94 ? 19.100 5.075 -16.425 1.00 81.38 94 ASN A C 1
ATOM 762 O O . ASN A 1 94 ? 19.407 6.152 -16.938 1.00 81.38 94 ASN A O 1
ATOM 766 N N . ASP A 1 95 ? 18.291 4.208 -17.036 1.00 86.06 95 ASP A N 1
ATOM 767 C CA . ASP A 1 95 ? 17.896 4.321 -18.445 1.00 86.06 95 ASP A CA 1
ATOM 768 C C . ASP A 1 95 ? 16.488 4.903 -18.643 1.00 86.06 95 ASP A C 1
ATOM 770 O O . ASP A 1 95 ? 15.948 4.893 -19.747 1.00 86.06 95 ASP A O 1
ATOM 774 N N . PHE A 1 96 ? 15.908 5.464 -17.583 1.00 89.56 96 PHE A N 1
ATOM 775 C CA . PHE A 1 96 ? 14.605 6.119 -17.600 1.00 89.56 96 PHE A CA 1
ATOM 776 C C . PHE A 1 96 ? 14.582 7.325 -16.656 1.00 89.56 96 PHE A C 1
ATOM 778 O O . PHE A 1 96 ? 15.379 7.410 -15.720 1.00 89.56 96 PHE A O 1
ATOM 785 N N . ASP A 1 97 ? 13.664 8.252 -16.907 1.00 89.38 97 ASP A N 1
ATOM 786 C CA . ASP A 1 97 ? 13.650 9.561 -16.250 1.00 89.38 97 ASP A CA 1
ATOM 787 C C . ASP A 1 97 ? 12.584 9.636 -15.145 1.00 89.38 97 ASP A C 1
ATOM 789 O O . ASP A 1 97 ? 12.809 10.216 -14.075 1.00 89.38 97 ASP A O 1
ATOM 793 N N . ASP A 1 98 ? 11.426 9.014 -15.374 1.00 91.06 98 ASP A N 1
ATOM 794 C CA . ASP A 1 98 ? 10.315 8.996 -14.430 1.00 91.06 98 ASP A CA 1
ATOM 795 C C . ASP A 1 98 ? 9.407 7.764 -14.591 1.00 91.06 98 ASP A C 1
ATOM 797 O O . ASP A 1 98 ? 9.566 6.938 -15.497 1.00 91.06 98 ASP A O 1
ATOM 801 N N . ILE A 1 99 ? 8.473 7.623 -13.647 1.00 91.19 99 ILE A N 1
ATOM 802 C CA . ILE A 1 99 ? 7.487 6.546 -13.614 1.00 91.19 99 ILE A CA 1
ATOM 803 C C . ILE A 1 99 ? 6.063 7.097 -13.507 1.00 91.19 99 ILE A C 1
ATOM 805 O O . ILE A 1 99 ? 5.780 7.995 -12.711 1.00 91.19 99 ILE A O 1
ATOM 809 N N . THR A 1 100 ? 5.149 6.503 -14.267 1.00 92.00 100 THR A N 1
ATOM 810 C CA . THR A 1 100 ? 3.703 6.719 -14.192 1.00 92.00 100 THR A CA 1
ATOM 811 C C . THR A 1 100 ? 3.012 5.429 -13.761 1.00 92.00 100 THR A C 1
ATOM 813 O O . THR A 1 100 ? 3.280 4.352 -14.291 1.00 92.00 100 THR A O 1
ATOM 816 N N . PHE A 1 101 ? 2.080 5.547 -12.816 1.00 92.25 101 PHE A N 1
ATOM 817 C CA . PHE A 1 101 ? 1.173 4.471 -12.424 1.00 92.25 101 PHE A CA 1
ATOM 818 C C . PHE A 1 101 ? -0.205 4.720 -13.033 1.00 92.25 101 PHE A C 1
ATOM 820 O O . PHE A 1 101 ? -0.820 5.752 -12.759 1.00 92.25 101 PHE A O 1
ATOM 827 N N . TYR A 1 102 ? -0.694 3.772 -13.829 1.00 92.19 102 TYR A N 1
ATOM 828 C CA . TYR A 1 102 ? -2.020 3.816 -14.433 1.00 92.19 102 TYR A CA 1
ATOM 829 C C . TYR A 1 102 ? -2.926 2.736 -13.843 1.00 92.19 102 TYR A C 1
ATOM 831 O O . TYR A 1 102 ? -2.594 1.551 -13.857 1.00 92.19 102 TYR A O 1
ATOM 839 N N . GLY A 1 103 ? -4.080 3.160 -13.326 1.00 89.25 103 GLY A N 1
ATOM 840 C CA . GLY A 1 103 ? -4.982 2.308 -12.554 1.00 89.25 103 GLY A CA 1
ATOM 841 C C . GLY A 1 103 ? -4.590 2.218 -11.078 1.00 89.25 103 GLY A C 1
ATOM 842 O O . GLY A 1 103 ? -3.851 3.059 -10.562 1.00 89.25 103 GLY A O 1
ATOM 843 N N . GLU A 1 104 ? -5.103 1.194 -10.402 1.00 87.19 104 GLU A N 1
ATOM 844 C CA . GLU A 1 104 ? -4.820 0.918 -8.994 1.00 87.19 104 GLU A CA 1
ATOM 845 C C . GLU A 1 104 ? -4.433 -0.546 -8.815 1.00 87.19 104 GLU A C 1
ATOM 847 O O . GLU A 1 104 ? -5.011 -1.436 -9.444 1.00 87.19 104 GLU A O 1
ATOM 852 N N . ILE A 1 105 ? -3.487 -0.801 -7.911 1.00 87.56 105 ILE A N 1
ATOM 853 C CA . ILE A 1 105 ? -3.180 -2.165 -7.491 1.00 87.56 105 ILE A CA 1
ATOM 854 C C . ILE A 1 105 ? -4.422 -2.809 -6.861 1.00 87.56 105 ILE A C 1
ATOM 856 O O . ILE A 1 105 ? -5.070 -2.233 -5.984 1.00 87.56 105 ILE A O 1
ATOM 860 N N . LYS A 1 106 ? -4.758 -4.028 -7.292 1.00 88.62 106 LYS A N 1
ATOM 861 C CA . LYS A 1 106 ? -5.843 -4.790 -6.669 1.00 88.62 106 LYS A CA 1
ATOM 862 C C . LYS A 1 106 ? -5.479 -5.166 -5.238 1.00 88.62 106 LYS A C 1
ATOM 864 O O . LYS A 1 106 ? -4.377 -5.641 -4.960 1.00 88.62 106 LYS A O 1
ATOM 869 N N . HIS A 1 107 ? -6.445 -5.002 -4.342 1.00 90.12 107 HIS A N 1
ATOM 870 C CA . HIS A 1 107 ? -6.339 -5.520 -2.987 1.00 90.12 107 HIS A CA 1
ATOM 871 C C . HIS A 1 107 ? -6.220 -7.055 -3.005 1.00 90.12 107 HIS A C 1
ATOM 873 O O . HIS A 1 107 ? -6.922 -7.712 -3.783 1.00 90.12 107 HIS A O 1
ATOM 879 N N . PRO A 1 108 ? -5.386 -7.647 -2.130 1.00 90.56 108 PRO A N 1
ATOM 880 C CA . PRO A 1 108 ? -5.416 -9.081 -1.874 1.00 90.56 108 PRO A CA 1
ATOM 881 C C . PRO A 1 108 ? -6.814 -9.528 -1.443 1.00 90.56 108 PRO A C 1
ATOM 883 O O . PRO A 1 108 ? -7.528 -8.789 -0.765 1.00 90.56 108 PRO A O 1
ATOM 886 N N . GLU A 1 109 ? -7.181 -10.770 -1.753 1.00 90.12 109 GLU A N 1
ATOM 887 C CA . GLU A 1 109 ? -8.526 -11.297 -1.488 1.00 90.12 109 GLU A CA 1
ATOM 888 C C . GLU A 1 109 ? -8.955 -11.121 -0.019 1.00 90.12 109 GLU A C 1
ATOM 890 O O . GLU A 1 109 ? -10.056 -10.659 0.271 1.00 90.12 109 GLU A O 1
ATOM 895 N N . SER A 1 110 ? -8.049 -11.379 0.930 1.00 87.19 110 SER A N 1
ATOM 896 C CA . SER A 1 110 ? -8.328 -11.201 2.360 1.00 87.19 110 SER A CA 1
ATOM 897 C C . SER A 1 110 ? -8.663 -9.755 2.742 1.00 87.19 110 SER A C 1
ATOM 899 O O . SER A 1 110 ? -9.377 -9.523 3.712 1.00 87.19 110 SER A O 1
ATOM 901 N N . VAL A 1 111 ? -8.091 -8.783 2.028 1.00 91.75 111 VAL A N 1
ATOM 902 C CA . VAL A 1 111 ? -8.319 -7.353 2.253 1.00 91.75 111 VAL A CA 1
ATOM 903 C C . VAL A 1 111 ? -9.665 -6.957 1.656 1.00 91.75 111 VAL A C 1
ATOM 905 O O . VAL A 1 111 ? -10.457 -6.306 2.338 1.00 91.75 111 VAL A O 1
ATOM 908 N N . SER A 1 112 ? -9.961 -7.425 0.440 1.00 92.50 112 SER A N 1
ATOM 909 C CA . SER A 1 112 ? -11.255 -7.226 -0.221 1.00 92.50 112 SER A CA 1
ATOM 910 C C . SER A 1 112 ? -12.413 -7.742 0.635 1.00 92.50 112 SER A C 1
ATOM 912 O O . SER A 1 112 ? -13.343 -6.987 0.898 1.00 92.50 112 SER A O 1
ATOM 914 N N . HIS A 1 113 ? -12.302 -8.951 1.202 1.00 91.81 113 HIS A N 1
ATOM 915 C CA . HIS A 1 113 ? -13.308 -9.509 2.121 1.00 91.81 113 HIS A CA 1
ATOM 916 C C . HIS A 1 113 ? -13.555 -8.628 3.355 1.00 91.81 113 HIS A C 1
ATOM 918 O O . HIS A 1 113 ? -14.687 -8.492 3.823 1.00 91.81 113 HIS A O 1
ATOM 924 N N . VAL A 1 114 ? -12.504 -8.011 3.906 1.00 88.75 114 VAL A N 1
ATOM 925 C CA . VAL A 1 114 ? -12.626 -7.104 5.060 1.00 88.75 114 VAL A CA 1
ATOM 926 C C . VAL A 1 114 ? -13.301 -5.795 4.659 1.00 88.75 114 VAL A C 1
ATOM 928 O O . VAL A 1 114 ? -14.159 -5.321 5.402 1.00 88.75 114 VAL A O 1
ATOM 931 N N . ILE A 1 115 ? -12.968 -5.244 3.490 1.00 91.25 115 ILE A N 1
ATOM 932 C CA . ILE A 1 115 ? -13.605 -4.037 2.947 1.00 91.25 115 ILE A CA 1
ATOM 933 C C . ILE A 1 115 ? -15.083 -4.293 2.632 1.00 91.25 115 ILE A C 1
ATOM 935 O O . ILE A 1 115 ? -15.928 -3.482 2.995 1.00 91.25 115 ILE A O 1
ATOM 939 N N . GLU A 1 116 ? -15.424 -5.424 2.015 1.00 93.00 116 GLU A N 1
ATOM 940 C CA . GLU A 1 116 ? -16.813 -5.800 1.725 1.00 93.00 116 GLU A CA 1
ATOM 941 C C . GLU A 1 116 ? -17.639 -5.937 3.007 1.00 93.00 116 GLU A C 1
ATOM 943 O O . GLU A 1 116 ? -18.762 -5.436 3.096 1.00 93.00 116 GLU A O 1
ATOM 948 N N . LYS A 1 117 ? -17.061 -6.566 4.036 1.00 90.50 117 LYS A N 1
ATOM 949 C CA . LYS A 1 117 ? -17.713 -6.737 5.337 1.00 90.50 117 LYS A CA 1
ATOM 950 C C . LYS A 1 117 ? -17.817 -5.429 6.128 1.00 90.50 117 LYS A C 1
ATOM 952 O O . LYS A 1 117 ? -18.792 -5.234 6.855 1.00 90.50 117 LYS A O 1
ATOM 957 N N . TYR A 1 118 ? -16.825 -4.546 6.011 1.00 88.56 118 TYR A N 1
ATOM 958 C CA . TYR A 1 118 ? -16.727 -3.284 6.747 1.00 88.56 118 TYR A CA 1
ATOM 959 C C . TYR A 1 118 ? -16.346 -2.117 5.812 1.00 88.56 118 TYR A C 1
ATOM 961 O O . TYR A 1 118 ? -15.223 -1.628 5.873 1.00 88.56 118 TYR A O 1
ATOM 969 N N . PRO A 1 119 ? -17.271 -1.574 4.997 1.00 88.88 119 PRO A N 1
ATOM 970 C CA . PRO A 1 119 ? -16.936 -0.637 3.909 1.00 88.88 119 PRO A CA 1
ATOM 971 C C . PRO A 1 119 ? -16.141 0.613 4.305 1.00 88.88 119 PRO A C 1
ATOM 973 O O . PRO A 1 119 ? -15.355 1.136 3.515 1.00 88.88 119 PRO A O 1
ATOM 976 N N . PHE A 1 120 ? -16.295 1.093 5.541 1.00 84.31 120 PHE A N 1
ATOM 977 C CA . PHE A 1 120 ? -15.540 2.243 6.042 1.00 84.31 120 PHE A CA 1
ATOM 978 C C . PHE A 1 120 ? -14.029 1.975 6.160 1.00 84.31 120 PHE A C 1
ATOM 980 O O . PHE A 1 120 ? -13.245 2.922 6.186 1.00 84.31 120 PHE A O 1
ATOM 987 N N . THR A 1 121 ? -13.597 0.710 6.210 1.00 85.50 121 THR A N 1
ATOM 988 C CA . THR A 1 121 ? -12.177 0.354 6.298 1.00 85.50 121 THR A CA 1
ATOM 989 C C . THR A 1 121 ? -11.435 0.603 4.994 1.00 85.50 121 THR A C 1
ATOM 991 O O . THR A 1 121 ? -10.215 0.708 5.037 1.00 85.50 121 THR A O 1
ATOM 994 N N . LYS A 1 122 ? -12.133 0.771 3.859 1.00 86.50 122 LYS A N 1
ATOM 995 C CA . LYS A 1 122 ? -11.518 1.145 2.573 1.00 86.50 122 LYS A CA 1
ATOM 996 C C . LYS A 1 122 ? -10.706 2.439 2.673 1.00 86.50 122 LYS A C 1
ATOM 998 O O . LYS A 1 122 ? -9.647 2.553 2.077 1.00 86.50 122 LYS A O 1
ATOM 1003 N N . TRP A 1 123 ? -11.184 3.402 3.458 1.00 81.00 123 TRP A N 1
ATOM 1004 C CA . TRP A 1 123 ? -10.492 4.678 3.669 1.00 81.00 123 TRP A CA 1
ATOM 1005 C C . TRP A 1 123 ? -9.248 4.546 4.553 1.00 81.00 123 TRP A C 1
ATOM 1007 O O . TRP A 1 123 ? -8.385 5.416 4.536 1.00 81.00 123 TRP A O 1
ATOM 1017 N N . ILE A 1 124 ? -9.175 3.474 5.346 1.00 83.94 124 ILE A N 1
ATOM 1018 C CA . ILE A 1 124 ? -8.074 3.194 6.272 1.00 83.94 124 ILE A CA 1
ATOM 1019 C C . ILE A 1 124 ? -7.012 2.333 5.577 1.00 83.94 124 ILE A C 1
ATOM 1021 O O . ILE A 1 124 ? -5.819 2.590 5.707 1.00 83.94 124 ILE A O 1
ATOM 1025 N N . ILE A 1 125 ? -7.446 1.309 4.839 1.00 84.12 125 ILE A N 1
ATOM 1026 C CA . ILE A 1 125 ? -6.588 0.393 4.086 1.00 84.12 125 ILE A CA 1
ATOM 1027 C C . ILE A 1 125 ? -6.322 1.026 2.716 1.00 84.12 125 ILE A C 1
ATOM 1029 O O . ILE A 1 125 ? -6.981 0.713 1.728 1.00 84.12 125 ILE A O 1
ATOM 1033 N N . GLY A 1 126 ? -5.409 1.995 2.688 1.00 74.94 126 GLY A N 1
ATOM 1034 C CA . GLY A 1 126 ? -5.107 2.766 1.484 1.00 74.94 126 GLY A CA 1
ATOM 1035 C C . GLY A 1 126 ? -4.397 1.957 0.393 1.00 74.94 126 GLY A C 1
ATOM 1036 O O . GLY A 1 126 ? -3.613 1.049 0.673 1.00 74.94 126 GLY A O 1
ATOM 1037 N N . ASN A 1 127 ? -4.621 2.349 -0.864 1.00 79.94 127 ASN A N 1
ATOM 1038 C CA . ASN A 1 127 ? -3.824 1.909 -2.009 1.00 79.94 127 ASN A CA 1
ATOM 1039 C C . ASN A 1 127 ? -2.602 2.815 -2.167 1.00 79.94 127 ASN A C 1
ATOM 1041 O O . ASN A 1 127 ? -2.737 4.020 -2.365 1.00 79.94 127 ASN A O 1
ATOM 1045 N N . TYR A 1 128 ? -1.394 2.255 -2.090 1.00 83.50 128 TYR A N 1
ATOM 1046 C CA . TYR A 1 128 ? -0.165 3.063 -2.113 1.00 83.50 128 TYR A CA 1
ATOM 1047 C C . TYR A 1 128 ? 0.232 3.498 -3.524 1.00 83.50 128 TYR A C 1
ATOM 1049 O O . TYR A 1 128 ? 0.814 4.566 -3.691 1.00 83.50 128 TYR A O 1
ATOM 1057 N N . PHE A 1 129 ? -0.120 2.706 -4.537 1.00 82.88 129 PHE A N 1
ATOM 1058 C CA . PHE A 1 129 ? 0.255 2.936 -5.929 1.00 82.88 129 PHE A CA 1
ATOM 1059 C C . PHE A 1 129 ? -0.954 3.383 -6.750 1.00 82.88 129 PHE A C 1
ATOM 1061 O O . PHE A 1 129 ? -1.636 2.570 -7.367 1.00 82.88 129 PHE A O 1
ATOM 1068 N N . HIS A 1 130 ? -1.224 4.684 -6.723 1.00 78.00 130 HIS A N 1
ATOM 1069 C CA . HIS A 1 130 ? -2.208 5.339 -7.581 1.00 78.00 130 HIS A CA 1
ATOM 1070 C C . HIS A 1 130 ? -1.737 6.771 -7.867 1.00 78.00 130 HIS A C 1
ATOM 1072 O O . HIS A 1 130 ? -1.238 7.427 -6.957 1.00 78.00 130 HIS A O 1
ATOM 1078 N N . TRP A 1 131 ? -1.860 7.248 -9.112 1.00 65.44 131 TRP A N 1
ATOM 1079 C CA . TRP A 1 131 ? -1.817 8.679 -9.475 1.00 65.44 131 TRP A CA 1
ATOM 1080 C C . TRP A 1 131 ? -0.741 9.528 -8.760 1.00 65.44 131 TRP A C 1
ATOM 1082 O O . TRP A 1 131 ? -1.027 10.598 -8.226 1.00 65.44 131 TRP A O 1
ATOM 1092 N N . SER A 1 132 ? 0.506 9.048 -8.735 1.00 64.44 132 SER A N 1
ATOM 1093 C CA . SER A 1 132 ? 1.650 9.751 -8.124 1.00 64.44 132 SER A CA 1
ATOM 1094 C C . SER A 1 132 ? 1.559 9.980 -6.606 1.00 64.44 132 SER A C 1
ATOM 1096 O O . SER A 1 132 ? 2.211 10.878 -6.072 1.00 64.44 132 SER A O 1
ATOM 1098 N N . TYR A 1 133 ? 0.777 9.171 -5.891 1.00 73.75 133 TYR A N 1
ATOM 1099 C CA . TYR A 1 133 ? 0.629 9.270 -4.443 1.00 73.75 133 TYR A CA 1
ATOM 1100 C C . TYR A 1 133 ? 1.951 9.008 -3.700 1.00 73.75 133 TYR A C 1
ATOM 1102 O O . TYR A 1 133 ? 2.628 8.000 -3.916 1.00 73.75 133 TYR A O 1
ATOM 1110 N N . ASP A 1 134 ? 2.314 9.908 -2.783 1.00 71.94 134 ASP A N 1
ATOM 1111 C CA . ASP A 1 134 ? 3.636 9.917 -2.139 1.00 71.94 134 ASP A CA 1
ATOM 1112 C C . ASP A 1 134 ? 3.929 8.677 -1.275 1.00 71.94 134 ASP A C 1
ATOM 1114 O O . ASP A 1 134 ? 5.097 8.318 -1.103 1.00 71.94 134 ASP A O 1
ATOM 1118 N N . ILE A 1 135 ? 2.907 7.979 -0.758 1.00 81.00 135 ILE A N 1
ATOM 1119 C CA . ILE A 1 135 ? 3.126 6.756 0.037 1.00 81.00 135 ILE A CA 1
ATOM 1120 C C . ILE A 1 135 ? 3.752 5.653 -0.827 1.00 81.00 135 ILE A C 1
ATOM 1122 O O . ILE A 1 135 ? 4.699 5.000 -0.388 1.00 81.00 135 ILE A O 1
ATOM 1126 N N . GLY A 1 136 ? 3.300 5.486 -2.074 1.00 82.56 136 GLY A N 1
ATOM 1127 C CA . GLY A 1 136 ? 3.904 4.534 -3.009 1.00 82.56 136 GLY A CA 1
ATOM 1128 C C . GLY A 1 136 ? 5.376 4.850 -3.265 1.00 82.56 136 GLY A C 1
ATOM 1129 O O . GLY A 1 136 ? 6.223 3.961 -3.208 1.00 82.56 136 GLY A O 1
ATOM 1130 N N . ARG A 1 137 ? 5.710 6.132 -3.448 1.00 84.56 137 ARG A N 1
ATOM 1131 C CA . ARG A 1 137 ? 7.096 6.591 -3.621 1.00 84.56 137 ARG A CA 1
ATOM 1132 C C . ARG A 1 137 ? 7.959 6.261 -2.411 1.00 84.56 137 ARG A C 1
ATOM 1134 O O . ARG A 1 137 ? 9.107 5.854 -2.574 1.00 84.56 137 ARG A O 1
ATOM 1141 N N . TRP A 1 138 ? 7.425 6.439 -1.206 1.00 84.81 138 TRP A N 1
ATOM 1142 C CA . TRP A 1 138 ? 8.141 6.104 0.019 1.00 84.81 138 TRP A CA 1
ATOM 1143 C C . TRP A 1 138 ? 8.446 4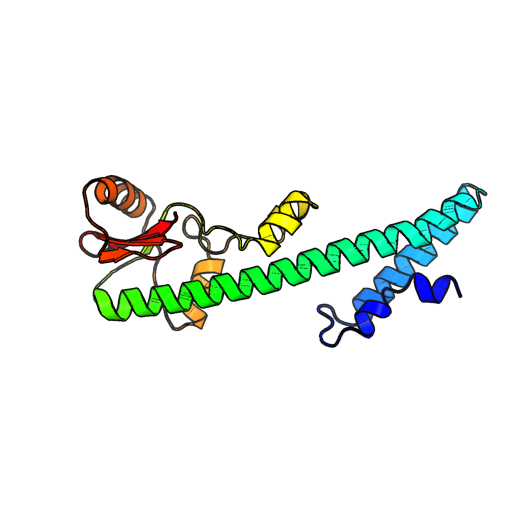.604 0.108 1.00 84.81 138 TRP A C 1
ATOM 1145 O O . TRP A 1 138 ? 9.591 4.242 0.370 1.00 84.81 138 TRP A O 1
ATOM 1155 N N . VAL A 1 139 ? 7.478 3.738 -0.208 1.00 87.12 139 VAL A N 1
ATOM 1156 C CA . VAL A 1 139 ? 7.684 2.277 -0.236 1.00 87.12 139 VAL A CA 1
ATOM 1157 C C . VAL A 1 139 ? 8.712 1.864 -1.295 1.00 87.12 139 VAL A C 1
ATOM 1159 O O . VAL A 1 139 ? 9.554 1.008 -1.031 1.00 87.12 139 VAL A O 1
ATOM 1162 N N . LEU A 1 140 ? 8.709 2.493 -2.474 1.00 88.31 140 LEU A N 1
ATOM 1163 C CA . LEU A 1 140 ? 9.719 2.226 -3.510 1.00 88.31 140 LEU A CA 1
ATOM 1164 C C . LEU A 1 140 ? 11.120 2.637 -3.041 1.00 88.31 140 LEU A C 1
ATOM 1166 O O . LEU A 1 140 ? 12.069 1.869 -3.188 1.00 88.31 140 LEU A O 1
ATOM 1170 N N . ARG A 1 141 ? 11.247 3.801 -2.390 1.00 87.12 141 ARG A N 1
ATOM 1171 C CA . ARG A 1 141 ? 12.519 4.272 -1.817 1.00 87.12 141 ARG A CA 1
ATOM 1172 C C . ARG A 1 141 ? 13.054 3.359 -0.721 1.00 87.12 141 ARG A C 1
ATOM 1174 O O . ARG A 1 141 ? 14.260 3.156 -0.666 1.00 87.12 141 ARG A O 1
ATOM 1181 N N . GLN A 1 142 ? 12.189 2.792 0.123 1.00 85.69 142 GLN A N 1
ATOM 1182 C CA . GLN A 1 142 ? 12.609 1.802 1.124 1.00 85.69 142 GLN A CA 1
ATOM 1183 C C . GLN A 1 142 ? 13.228 0.546 0.503 1.00 85.69 142 GLN A C 1
ATOM 1185 O O . GLN A 1 142 ? 13.990 -0.147 1.167 1.00 85.69 142 GLN A O 1
ATOM 1190 N N . ASN A 1 143 ? 12.918 0.279 -0.764 1.00 83.50 143 ASN A N 1
ATOM 1191 C CA . ASN A 1 143 ? 13.468 -0.824 -1.537 1.00 83.50 143 ASN A CA 1
ATOM 1192 C C . ASN A 1 143 ? 14.574 -0.370 -2.503 1.00 83.50 143 ASN A C 1
ATOM 1194 O O . ASN A 1 143 ? 14.858 -1.056 -3.481 1.00 83.50 143 ASN A O 1
ATOM 1198 N N . ASP A 1 144 ? 15.211 0.776 -2.248 1.00 83.44 144 ASP A N 1
ATOM 1199 C CA . ASP A 1 144 ? 16.271 1.389 -3.065 1.00 83.44 144 ASP A CA 1
ATOM 1200 C C . ASP A 1 144 ? 15.854 1.755 -4.499 1.00 83.44 144 ASP A C 1
ATOM 1202 O O . ASP A 1 144 ? 16.698 1.896 -5.384 1.00 83.44 144 ASP A O 1
ATOM 1206 N N . LEU A 1 145 ? 14.556 1.923 -4.752 1.00 83.62 145 LEU A N 1
ATOM 1207 C CA . LEU A 1 145 ? 14.036 2.376 -6.037 1.00 83.62 145 LEU A CA 1
ATOM 1208 C C . LEU A 1 145 ? 13.617 3.849 -5.916 1.00 83.62 145 LEU A C 1
ATOM 1210 O O . LEU A 1 145 ? 12.463 4.185 -5.642 1.00 83.62 145 LEU A O 1
ATOM 1214 N N . THR A 1 146 ? 14.592 4.749 -6.061 1.00 81.75 146 THR A N 1
ATOM 1215 C CA . THR A 1 146 ? 14.373 6.198 -5.928 1.00 81.75 146 THR A CA 1
ATOM 1216 C C . THR A 1 146 ? 14.017 6.810 -7.272 1.00 81.75 146 THR A C 1
ATOM 1218 O O . THR A 1 146 ? 14.906 7.096 -8.064 1.00 81.75 146 THR A O 1
ATOM 1221 N N . LEU A 1 147 ? 12.723 7.034 -7.508 1.00 81.75 147 LEU A N 1
ATOM 1222 C CA . LEU A 1 147 ? 12.204 7.508 -8.793 1.00 81.75 147 LEU A CA 1
ATOM 1223 C C . LEU A 1 147 ? 11.406 8.802 -8.653 1.00 81.75 147 LEU A C 1
ATOM 1225 O O . LEU A 1 147 ? 10.804 9.076 -7.606 1.00 81.75 147 LEU A O 1
ATOM 1229 N N . ASN A 1 148 ? 11.375 9.568 -9.741 1.00 86.75 148 ASN A N 1
ATOM 1230 C CA . ASN A 1 148 ? 10.493 10.715 -9.898 1.00 86.75 148 ASN A CA 1
ATOM 1231 C C . ASN A 1 148 ? 9.172 10.270 -10.528 1.00 86.75 148 ASN A C 1
ATOM 1233 O O . ASN A 1 148 ? 9.148 9.358 -11.349 1.00 86.75 148 ASN A O 1
ATOM 1237 N N . TYR A 1 149 ? 8.072 10.912 -10.128 1.00 87.94 149 TYR A N 1
ATOM 1238 C CA . TYR A 1 149 ? 6.803 10.727 -10.832 1.00 87.94 149 TYR A CA 1
ATOM 1239 C C . TYR A 1 149 ? 6.765 11.638 -12.046 1.00 87.94 149 TYR A C 1
ATOM 1241 O O . TYR A 1 149 ? 7.206 12.786 -11.951 1.00 87.94 149 TYR A O 1
ATOM 1249 N N . SER A 1 150 ? 6.215 11.129 -13.145 1.00 88.50 150 SER A N 1
ATOM 1250 C CA . SER A 1 150 ? 6.031 11.908 -14.364 1.00 88.50 150 SER A CA 1
ATOM 1251 C C . SER A 1 150 ? 5.129 13.116 -14.099 1.00 88.50 150 SER A C 1
ATOM 1253 O O . SER A 1 150 ? 4.230 13.076 -13.248 1.00 88.50 150 SER A O 1
ATOM 1255 N N . SER A 1 151 ? 5.352 14.207 -14.833 1.00 90.44 151 SER A N 1
ATOM 1256 C CA . SER A 1 151 ? 4.425 15.341 -14.812 1.00 90.44 151 SER A CA 1
ATOM 1257 C C . SER A 1 151 ? 3.054 14.912 -15.369 1.00 90.44 151 SER A C 1
ATOM 1259 O O . SER A 1 151 ? 2.987 13.962 -16.152 1.00 90.44 151 SER A O 1
ATOM 1261 N N . PRO A 1 152 ? 1.945 15.592 -15.019 1.00 89.75 152 PRO A N 1
ATOM 1262 C CA . PRO A 1 152 ? 0.614 15.217 -15.510 1.00 89.75 152 PRO A CA 1
ATOM 1263 C C . PRO A 1 152 ? 0.498 15.160 -17.044 1.00 89.75 152 PRO A C 1
ATOM 1265 O O . PRO A 1 152 ? -0.229 14.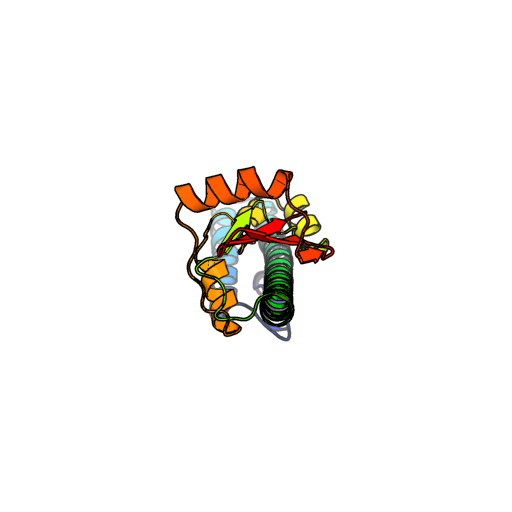326 -17.582 1.00 89.75 152 PRO A O 1
ATOM 1268 N N . GLU A 1 153 ? 1.233 16.026 -17.746 1.00 91.06 153 GLU A N 1
ATOM 1269 C CA . GLU A 1 153 ? 1.282 16.066 -19.210 1.00 91.06 153 GLU A CA 1
ATOM 1270 C C . GLU A 1 153 ? 1.985 14.829 -19.786 1.00 91.06 153 GLU A C 1
ATOM 1272 O O . GLU A 1 153 ? 1.431 14.149 -20.650 1.00 91.06 153 GLU A O 1
ATOM 1277 N N . VAL A 1 154 ? 3.159 14.483 -19.244 1.00 91.19 154 VAL A N 1
ATOM 1278 C CA . VAL A 1 154 ? 3.909 13.279 -19.637 1.00 91.19 154 VAL A CA 1
ATOM 1279 C C . VAL A 1 154 ? 3.105 12.022 -19.315 1.00 91.19 154 VAL A C 1
ATOM 1281 O O . VAL A 1 154 ? 2.943 11.164 -20.178 1.00 91.19 154 VAL A O 1
ATOM 1284 N N . ALA A 1 155 ? 2.531 11.939 -18.112 1.00 91.00 155 ALA A N 1
ATOM 1285 C CA . ALA A 1 155 ? 1.709 10.808 -17.694 1.00 91.00 155 ALA A CA 1
ATOM 1286 C C . ALA A 1 155 ? 0.540 10.570 -18.660 1.00 91.00 155 ALA A C 1
ATOM 1288 O O . ALA A 1 155 ? 0.309 9.439 -19.080 1.00 91.00 155 ALA A O 1
ATOM 1289 N N . SER A 1 156 ? -0.163 11.633 -19.065 1.00 92.50 156 SER A N 1
ATOM 1290 C CA . SER A 1 156 ? -1.285 11.534 -20.009 1.00 92.50 156 SER A CA 1
ATOM 1291 C C . SER A 1 156 ? -0.829 11.031 -21.382 1.00 92.50 156 SER A C 1
ATOM 1293 O O . SER A 1 156 ? -1.446 10.125 -21.936 1.00 92.50 156 SER A O 1
ATOM 1295 N N . ASN A 1 157 ? 0.287 11.555 -21.896 1.00 94.00 157 ASN A N 1
ATOM 1296 C CA . ASN A 1 157 ? 0.862 11.137 -23.176 1.00 94.00 157 ASN A CA 1
ATOM 1297 C C . ASN A 1 157 ? 1.258 9.648 -23.163 1.00 94.00 157 ASN A C 1
ATOM 1299 O O . ASN A 1 157 ? 0.849 8.874 -24.030 1.00 94.00 157 ASN A O 1
ATOM 1303 N N . VAL A 1 158 ? 1.980 9.218 -22.128 1.00 93.44 158 VAL A N 1
ATOM 1304 C CA . VAL A 1 158 ? 2.423 7.826 -21.962 1.00 93.44 158 VAL A CA 1
ATOM 1305 C C . VAL A 1 158 ? 1.216 6.881 -21.800 1.00 93.44 158 VAL A C 1
ATOM 1307 O O . VAL A 1 158 ? 1.181 5.806 -22.402 1.00 93.44 158 VAL A O 1
ATOM 1310 N N . ILE A 1 159 ? 0.174 7.294 -21.066 1.00 93.62 159 ILE A N 1
ATOM 1311 C CA . ILE A 1 159 ? -1.085 6.540 -20.930 1.00 93.62 159 ILE A CA 1
ATOM 1312 C C . ILE A 1 159 ? -1.857 6.454 -22.256 1.00 93.62 159 ILE A C 1
ATOM 1314 O O . ILE A 1 159 ? -2.554 5.472 -22.497 1.00 93.62 159 ILE A O 1
ATOM 1318 N N . GLU A 1 160 ? -1.771 7.424 -23.155 1.00 94.12 160 GLU A N 1
ATOM 1319 C CA . GLU A 1 160 ? -2.409 7.277 -24.466 1.00 94.12 160 GLU A CA 1
ATOM 1320 C C . GLU A 1 160 ? -1.609 6.355 -25.386 1.00 94.12 160 GLU A C 1
ATOM 1322 O O . GLU A 1 160 ? -2.185 5.460 -26.012 1.00 94.12 160 GLU A O 1
ATOM 1327 N N . ARG A 1 161 ? -0.283 6.518 -25.410 1.00 93.69 161 ARG A N 1
ATOM 1328 C CA . ARG A 1 161 ? 0.613 5.765 -26.295 1.00 93.69 161 ARG A CA 1
ATOM 1329 C C . ARG A 1 161 ? 0.697 4.281 -25.968 1.00 93.69 161 ARG A C 1
ATOM 1331 O O . ARG A 1 161 ? 0.745 3.478 -26.898 1.00 93.69 161 ARG A O 1
ATOM 1338 N N . HIS A 1 162 ? 0.631 3.890 -24.691 1.00 93.62 162 HIS A N 1
ATOM 1339 C CA . HIS A 1 162 ? 0.786 2.475 -24.319 1.00 93.62 162 HIS A CA 1
ATOM 1340 C C . HIS A 1 162 ? -0.253 1.551 -24.963 1.00 93.62 162 HIS A C 1
ATOM 1342 O O . HIS A 1 162 ? 0.011 0.368 -25.137 1.00 93.62 162 HIS A O 1
ATOM 1348 N N . LYS A 1 163 ? -1.417 2.078 -25.368 1.00 91.81 163 LYS A N 1
ATOM 1349 C CA . LYS A 1 163 ? -2.466 1.302 -26.047 1.00 91.81 163 LYS A CA 1
ATOM 1350 C C . LYS A 1 163 ? -2.010 0.720 -27.390 1.00 91.81 163 LYS A C 1
ATOM 1352 O O . LYS A 1 163 ? -2.622 -0.232 -27.866 1.00 91.81 163 LYS A O 1
ATOM 1357 N N . ALA A 1 164 ? -0.988 1.310 -28.010 1.00 91.88 164 ALA A N 1
ATOM 1358 C CA . ALA A 1 164 ? -0.417 0.865 -29.279 1.00 91.88 164 ALA A CA 1
ATOM 1359 C C . ALA A 1 164 ? 0.916 0.113 -29.111 1.00 91.88 164 ALA A C 1
ATOM 1361 O O . ALA A 1 164 ? 1.448 -0.407 -30.091 1.00 91.88 164 ALA A O 1
ATOM 1362 N N . GLU A 1 165 ? 1.458 0.049 -27.894 1.00 92.12 165 GLU A N 1
ATOM 1363 C CA . GLU A 1 165 ? 2.760 -0.551 -27.609 1.00 92.12 165 GLU A CA 1
ATOM 1364 C C . GLU A 1 165 ? 2.606 -1.896 -26.888 1.00 92.12 165 GLU A C 1
ATOM 1366 O O . GLU A 1 165 ? 1.597 -2.177 -26.245 1.00 92.12 165 GLU A O 1
ATOM 1371 N N . SER A 1 166 ? 3.608 -2.768 -27.021 1.00 93.44 166 SER A N 1
ATOM 1372 C CA . SER A 1 166 ? 3.635 -4.049 -26.307 1.00 93.44 166 SER A CA 1
ATOM 1373 C C . SER A 1 166 ? 4.393 -3.912 -24.984 1.00 93.44 166 SER A C 1
ATOM 1375 O O . SER A 1 166 ? 5.415 -3.224 -24.945 1.00 93.44 166 SER A O 1
ATOM 1377 N N . PRO A 1 167 ? 3.946 -4.580 -23.908 1.00 95.50 167 PRO A N 1
ATOM 1378 C CA . PRO A 1 167 ? 4.621 -4.506 -22.620 1.00 95.50 167 PRO A CA 1
ATOM 1379 C C . PRO A 1 167 ? 5.998 -5.178 -22.657 1.00 95.50 167 PRO A C 1
ATOM 1381 O O . PRO A 1 167 ? 6.176 -6.253 -23.233 1.00 95.50 167 PRO A O 1
ATOM 1384 N N . ILE A 1 168 ? 6.967 -4.570 -21.972 1.00 94.50 168 ILE A N 1
ATOM 1385 C CA . ILE A 1 168 ? 8.325 -5.103 -21.783 1.00 94.50 168 ILE A CA 1
ATOM 1386 C C . ILE A 1 168 ? 8.387 -6.167 -20.677 1.00 94.50 168 ILE A C 1
ATOM 1388 O O . ILE A 1 168 ? 9.284 -7.017 -20.666 1.00 94.50 168 ILE A O 1
ATOM 1392 N N . ALA A 1 169 ? 7.422 -6.142 -19.754 1.00 94.06 169 ALA A N 1
ATOM 1393 C CA . ALA A 1 169 ? 7.200 -7.188 -18.765 1.00 94.06 169 ALA A CA 1
ATOM 1394 C C . ALA A 1 169 ? 5.702 -7.348 -18.489 1.00 94.06 169 ALA A C 1
ATOM 1396 O O . ALA A 1 169 ? 4.964 -6.369 -18.406 1.00 94.06 169 ALA A O 1
ATOM 1397 N N . VAL A 1 170 ? 5.274 -8.599 -18.329 1.00 93.38 170 VAL A N 1
ATOM 1398 C CA . VAL A 1 170 ? 3.882 -8.974 -18.069 1.00 93.38 170 VAL A CA 1
ATOM 1399 C C . VAL A 1 170 ? 3.846 -9.746 -16.759 1.00 93.38 170 VAL A C 1
ATOM 1401 O O . VAL A 1 170 ? 4.423 -10.831 -16.652 1.00 93.38 170 VAL A O 1
ATOM 1404 N N . ARG A 1 171 ? 3.158 -9.200 -15.757 1.00 91.31 171 ARG A N 1
ATOM 1405 C CA . ARG A 1 171 ? 2.938 -9.831 -14.450 1.00 91.31 171 ARG A CA 1
ATOM 1406 C C . ARG A 1 171 ? 1.449 -10.069 -14.225 1.00 91.31 171 ARG A C 1
ATOM 1408 O O . ARG A 1 171 ? 0.593 -9.570 -14.954 1.00 91.31 171 ARG A O 1
ATOM 1415 N N . GLN A 1 172 ? 1.114 -10.852 -13.203 1.00 86.38 172 GLN A N 1
ATOM 1416 C CA . GLN A 1 172 ? -0.284 -11.127 -12.862 1.00 86.38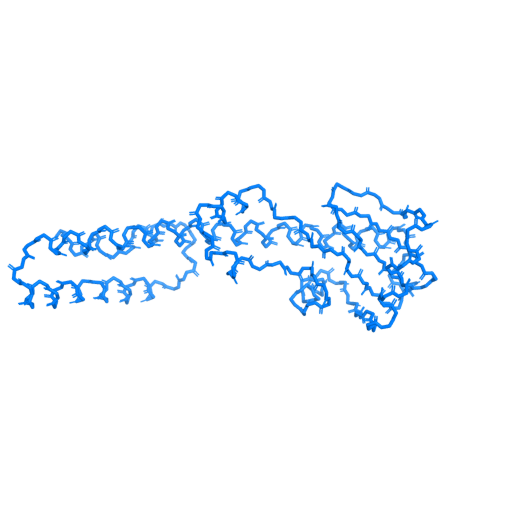 172 GLN A CA 1
ATOM 1417 C C . GLN A 1 172 ? -1.039 -9.858 -12.421 1.00 86.38 172 GLN A C 1
ATOM 1419 O O . GLN A 1 172 ? -2.226 -9.740 -12.703 1.00 86.38 172 GLN A O 1
ATOM 1424 N N . GLY A 1 173 ? -0.359 -8.911 -11.762 1.00 87.94 173 GLY A N 1
ATOM 1425 C CA . GLY A 1 173 ? -0.974 -7.683 -11.238 1.00 87.94 173 GLY A CA 1
ATOM 1426 C C . GLY A 1 173 ? -0.760 -6.420 -12.077 1.00 87.94 173 GLY A C 1
ATOM 1427 O O . GLY A 1 173 ? -1.481 -5.444 -11.883 1.00 87.94 173 GLY A O 1
ATOM 1428 N N . TYR A 1 174 ? 0.215 -6.412 -12.987 1.00 94.00 174 TYR A N 1
ATOM 1429 C CA . TYR A 1 174 ? 0.535 -5.241 -13.801 1.00 94.00 174 TYR A CA 1
ATOM 1430 C C . TYR A 1 174 ? 1.260 -5.620 -15.092 1.00 94.00 174 TYR A C 1
ATOM 1432 O O . TYR A 1 174 ? 1.838 -6.704 -15.197 1.00 94.00 174 TYR A O 1
ATOM 1440 N N . ASP A 1 175 ? 1.250 -4.696 -16.042 1.00 95.31 175 ASP A N 1
ATOM 1441 C CA . ASP A 1 175 ? 2.106 -4.692 -17.221 1.00 95.31 175 ASP A CA 1
ATOM 1442 C C . ASP A 1 175 ? 3.047 -3.485 -17.169 1.00 95.31 175 ASP A C 1
ATOM 1444 O O . ASP A 1 175 ? 2.664 -2.396 -16.732 1.00 95.31 175 ASP A O 1
ATOM 1448 N N . LEU A 1 176 ? 4.290 -3.697 -17.594 1.00 95.31 176 LEU A N 1
ATOM 1449 C CA . LEU A 1 176 ? 5.338 -2.684 -17.622 1.00 95.31 176 LEU A CA 1
ATOM 1450 C C . LEU A 1 176 ? 5.599 -2.262 -19.064 1.00 95.31 176 LEU A C 1
ATOM 1452 O O . LEU A 1 176 ? 5.803 -3.120 -19.923 1.00 95.31 176 LEU A O 1
ATOM 1456 N N . TYR A 1 177 ? 5.669 -0.960 -19.310 1.00 96.06 177 TYR A N 1
ATOM 1457 C CA . TYR A 1 177 ? 6.018 -0.383 -20.606 1.00 96.06 177 TYR A CA 1
ATOM 1458 C C . TYR A 1 177 ? 7.162 0.611 -20.429 1.00 96.06 177 TYR A C 1
ATOM 1460 O O . TYR A 1 177 ? 7.274 1.264 -19.389 1.00 96.06 177 TYR A O 1
ATOM 1468 N N . LEU A 1 178 ? 7.990 0.731 -21.463 1.00 94.56 178 LEU A N 1
ATOM 1469 C CA . LEU A 1 178 ? 9.000 1.772 -21.584 1.00 94.56 178 LEU A CA 1
ATOM 1470 C C . LEU A 1 178 ? 8.688 2.561 -22.850 1.00 94.56 178 LEU A C 1
ATOM 1472 O O . LEU A 1 178 ? 8.872 2.044 -23.947 1.00 94.56 178 LEU A O 1
ATOM 1476 N N . ILE A 1 179 ? 8.212 3.791 -22.677 1.00 93.75 179 ILE A N 1
ATOM 1477 C CA . ILE A 1 179 ? 7.858 4.684 -23.781 1.00 93.75 179 ILE A CA 1
ATOM 1478 C C . ILE A 1 179 ? 8.882 5.811 -23.804 1.00 93.75 179 ILE A C 1
ATOM 1480 O O . ILE A 1 179 ? 8.915 6.652 -22.906 1.00 93.75 179 ILE A O 1
ATOM 1484 N N . ASP A 1 180 ? 9.739 5.797 -24.822 1.00 90.44 180 ASP A N 1
ATOM 1485 C CA . ASP A 1 180 ? 10.929 6.640 -24.951 1.00 90.44 180 ASP A CA 1
ATOM 1486 C C . ASP A 1 180 ? 11.898 6.457 -23.761 1.00 90.44 180 ASP A C 1
ATOM 1488 O O . ASP A 1 180 ? 12.791 5.614 -23.816 1.00 90.44 180 ASP A O 1
ATOM 1492 N N . ARG A 1 181 ? 11.706 7.208 -22.669 1.00 91.81 181 ARG A N 1
ATOM 1493 C CA . ARG A 1 181 ? 12.456 7.114 -21.398 1.00 91.81 181 ARG A CA 1
ATOM 1494 C C . ARG A 1 181 ? 11.544 7.171 -20.165 1.00 91.81 181 ARG A C 1
ATOM 1496 O O . ARG A 1 181 ? 12.008 7.426 -19.056 1.00 91.81 181 ARG A O 1
ATOM 1503 N N . HIS A 1 182 ? 10.249 6.935 -20.346 1.00 93.31 182 HIS A N 1
ATOM 1504 C CA . HIS A 1 182 ? 9.244 6.990 -19.289 1.00 93.31 182 HIS A CA 1
ATOM 1505 C C . HIS A 1 182 ? 8.705 5.593 -19.011 1.00 93.31 182 HIS A C 1
ATOM 1507 O O . HIS A 1 182 ? 8.269 4.886 -19.926 1.00 93.31 182 HIS A O 1
ATOM 1513 N N . ILE A 1 183 ? 8.724 5.190 -17.742 1.00 93.75 183 ILE A N 1
ATOM 1514 C CA . ILE A 1 183 ? 8.171 3.901 -17.337 1.00 93.75 183 ILE A CA 1
ATOM 1515 C C . ILE A 1 183 ? 6.686 4.061 -17.054 1.00 93.75 183 ILE A C 1
ATOM 1517 O O . ILE A 1 183 ? 6.283 4.882 -16.234 1.00 93.75 183 ILE A O 1
ATOM 1521 N N . LEU A 1 184 ? 5.871 3.215 -17.674 1.00 94.06 184 LEU A N 1
ATOM 1522 C CA . LEU A 1 184 ? 4.467 3.070 -17.319 1.00 94.06 184 LEU A CA 1
ATOM 1523 C C . LEU A 1 184 ? 4.241 1.723 -16.656 1.00 94.06 184 LEU A C 1
ATOM 1525 O O . LEU A 1 184 ? 4.546 0.676 -17.224 1.00 94.06 184 LEU A O 1
ATOM 1529 N N . VAL A 1 185 ? 3.629 1.761 -15.480 1.00 94.25 185 VAL A N 1
ATOM 1530 C CA . VAL A 1 185 ? 3.074 0.585 -14.819 1.00 94.25 185 VAL A CA 1
ATOM 1531 C C . VAL A 1 185 ? 1.561 0.649 -14.949 1.00 94.25 185 VAL A C 1
ATOM 1533 O O . VAL A 1 185 ? 0.916 1.477 -14.303 1.00 94.25 185 VAL A O 1
ATOM 1536 N N . ALA A 1 186 ? 0.997 -0.213 -15.790 1.00 94.25 186 ALA A N 1
ATOM 1537 C CA . ALA A 1 186 ? -0.443 -0.330 -15.978 1.00 94.25 186 ALA A CA 1
ATOM 1538 C C . ALA A 1 186 ? -0.978 -1.505 -1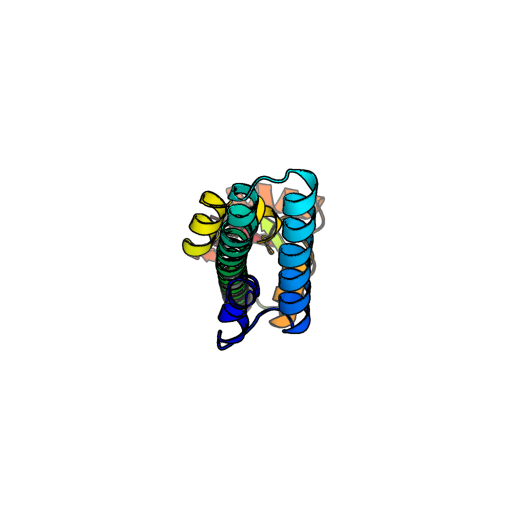5.149 1.00 94.25 186 ALA A C 1
ATOM 1540 O O . ALA A 1 186 ? -0.613 -2.657 -15.382 1.00 94.25 186 ALA A O 1
ATOM 1541 N N . PHE A 1 187 ? -1.829 -1.221 -14.166 1.00 93.06 187 PHE A N 1
ATOM 1542 C CA . PHE A 1 187 ? -2.446 -2.244 -13.322 1.00 93.06 187 PHE A CA 1
ATOM 1543 C C . PHE A 1 187 ? -3.595 -2.966 -14.042 1.00 93.06 187 PHE A C 1
ATOM 1545 O O . PHE A 1 187 ? -4.314 -2.363 -14.840 1.00 93.06 187 PHE A O 1
ATOM 1552 N N . LYS A 1 188 ? -3.768 -4.261 -13.739 1.00 89.19 188 LYS A N 1
ATOM 1553 C CA . LYS A 1 188 ? -4.800 -5.144 -14.31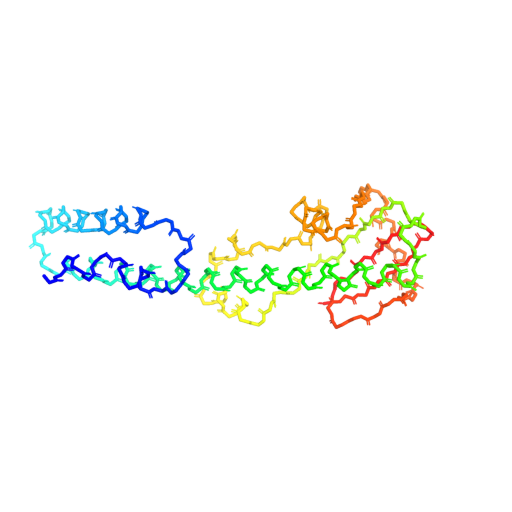9 1.00 89.19 188 LYS A CA 1
ATOM 1554 C C . LYS A 1 188 ? -6.023 -5.306 -13.434 1.00 89.19 188 LYS A C 1
ATOM 1556 O O . LYS A 1 188 ? -5.870 -5.490 -12.207 1.00 89.19 188 LYS A O 1
#

pLDDT: mean 82.01, std 12.62, range [43.09, 96.06]

Organism: Salmonella enterica (NCBI:txid28901)

Sequence (188 aa):
IISFLCIPGFILLANTPVFYPRLYIGFGFFFVFGGYVVHYAIKNKRCLYILIVLPLAFTSINLSTINAIRNQDHNNFVFSLDLKNDIYNKVGLNDFDDITFYGEIKHPESVSHVIEKYPFTKWIIGNYFHWSYDIGRWVLRQNDLTLNYSSPEVASNVIERHKAESPIAVRQGYDLYLIDRHILVAFK

Foldseek 3Di:
DLLVLLQVVVLVVPPDNPDDSVVSVVNSCVLVVVLVVVCVVVVDPVSVVCSNVVSVVVSVLVVLLVVQLVQLLVVLLVVLVVVVVLCCVQQNLVQAAAEAEADFFDRDPSNVVSCVVPVVSPVVSDGQGDDQRVSSQVSNVVVVNRGHHDDPVVNVVCVVVVVVPDFSDDDPFWTWDQDNRYIYTYGD

Secondary structure (DSSP, 8-state):
-HHHHSS-HHHHTSSS-SS-HHHHHHHHHHHHHHHHHHHHHH--TTHHHHHHHHHHHHHHHHHHHHHHHHHHHHHHHHHHHHHHHHHHHHT-TTS-SEEEEES-PPPPHHHHHHHHHSGGGGGTS--SSSTT-HHHHHHHHHTT---PBPPHHHHHHHHHHGGGS--SEE-SSEEEEEETTEEEEEE-